Protein AF-A0AAF0QUW2-F1 (afdb_monomer)

InterPro domains:
  IPR000907 Lipoxygenase [PTHR11771] (39-182)
  IPR013819 Lipoxygenase, C-terminal [PF00305] (5-36)
  IPR013819 Lipoxygenase, C-terminal [PF00305] (42-183)
  IPR013819 Lipoxygenase, C-terminal [PR00087] (35-52)
  IPR013819 Lipoxygenase, C-terminal [PR00087] (55-75)
  IPR013819 Lipoxygenase, C-terminal [PS51393] (1-36)
  IPR013819 Lipoxygenase, C-terminal [PS51393] (38-216)
  IPR020834 Lipoxygenase, conserved site [PS00081] (62-72)
  IPR027433 Lipoxygenase, domain 3 [G3DSA:4.10.372.10] (1-25)
  IPR036226 Lipoxigenase, C-terminal domain superfamily [SSF48484] (4-182)

Solvent-accessible surface area (backbone atoms only — not comparable to full-atom values): 13044 Å² total; per-residue (Å²): 132,75,90,82,60,88,61,56,74,78,34,68,69,46,46,53,46,35,38,36,65,35,98,68,49,56,87,74,58,64,88,84,68,89,81,80,75,59,52,71,59,51,70,55,56,63,58,43,49,62,56,49,54,47,44,70,75,73,40,53,86,84,34,68,69,40,57,69,48,50,76,80,50,65,62,50,65,62,52,50,55,49,34,54,70,50,32,72,24,88,91,11,52,41,34,76,69,41,96,56,24,86,48,43,66,58,51,41,51,54,33,46,76,76,71,63,52,77,84,52,65,42,66,59,52,38,32,38,75,29,62,42,26,44,85,28,87,87,35,97,71,39,42,41,60,72,55,70,90,76,30,55,57,58,58,55,45,49,56,53,49,51,54,51,49,53,53,51,51,56,55,46,49,74,78,41,85,44,82,63,59,59,52,55,53,63,56,72,50,62,90,48,71,67,80,69,60,51,76,86,72,67,86,40,85,70,72,48,63,62,60,76,75,55,82,131

pLDDT: mean 76.66, std 19.46, range [28.2, 95.75]

Structure (mmCIF, N/CA/C/O backbone):
data_AF-A0AAF0QUW2-F1
#
_entry.id   AF-A0AAF0QUW2-F1
#
loop_
_atom_site.group_PDB
_atom_site.id
_atom_site.type_symbol
_atom_site.label_atom_id
_atom_site.label_alt_id
_atom_site.label_comp_id
_atom_site.label_asym_id
_atom_site.label_entity_id
_atom_site.label_seq_id
_atom_site.pdbx_PDB_ins_code
_atom_site.Cartn_x
_atom_site.Cartn_y
_atom_site.Cartn_z
_atom_site.occupancy
_atom_site.B_iso_or_equiv
_atom_site.auth_seq_id
_atom_site.auth_comp_id
_atom_site.auth_asym_id
_atom_site.auth_atom_id
_atom_site.pdbx_PDB_model_num
ATOM 1 N N . MET A 1 1 ? 21.064 24.335 -8.973 1.00 53.44 1 MET A N 1
ATOM 2 C CA . MET A 1 1 ? 20.899 23.882 -10.373 1.00 53.44 1 MET A CA 1
ATOM 3 C C . MET A 1 1 ? 21.043 25.090 -11.280 1.00 53.44 1 MET A C 1
ATOM 5 O O . MET A 1 1 ? 20.367 26.078 -11.024 1.00 53.44 1 MET A O 1
ATOM 9 N N . SER A 1 2 ? 21.933 25.055 -12.275 1.00 54.06 2 SER A N 1
ATOM 10 C CA . SER A 1 2 ? 21.969 26.104 -13.299 1.00 54.06 2 SER A CA 1
ATOM 11 C C . SER A 1 2 ? 20.722 25.981 -14.176 1.00 54.06 2 SER A C 1
ATOM 13 O O . SER A 1 2 ? 20.371 24.896 -14.641 1.00 54.06 2 SER A O 1
ATOM 15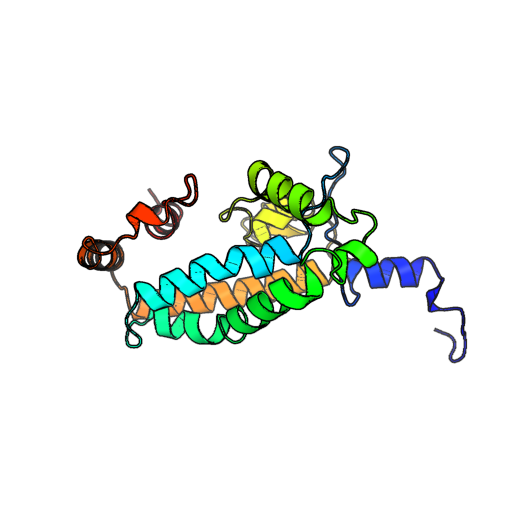 N N . VAL A 1 3 ? 20.010 27.089 -14.357 1.00 60.34 3 VAL A N 1
ATOM 16 C CA . VAL A 1 3 ? 18.835 27.147 -15.228 1.00 60.34 3 VAL A CA 1
ATOM 17 C C . VAL A 1 3 ? 19.311 26.943 -16.670 1.00 60.34 3 VAL A C 1
ATOM 19 O O . VAL A 1 3 ? 20.144 27.707 -17.149 1.00 60.34 3 VAL A O 1
ATOM 22 N N . GLY A 1 4 ? 18.815 25.900 -17.346 1.00 77.12 4 GLY A N 1
ATOM 23 C CA . GLY A 1 4 ? 19.091 25.634 -18.768 1.00 77.12 4 GLY A CA 1
ATOM 24 C C . GLY A 1 4 ? 19.921 24.386 -19.088 1.00 77.12 4 GLY A C 1
ATOM 25 O O . GLY A 1 4 ? 20.149 24.105 -20.265 1.00 77.12 4 GLY A O 1
ATOM 26 N N . ASP A 1 5 ? 20.352 23.606 -18.094 1.00 84.38 5 ASP A N 1
ATOM 27 C CA . ASP A 1 5 ? 21.057 22.350 -18.364 1.00 84.38 5 ASP A CA 1
ATOM 28 C C . ASP A 1 5 ? 20.099 21.230 -18.807 1.00 84.38 5 ASP A C 1
ATOM 30 O O . ASP A 1 5 ? 19.404 20.614 -17.997 1.00 84.38 5 ASP A O 1
ATOM 34 N N . ARG A 1 6 ? 20.102 20.946 -20.114 1.00 84.25 6 ARG A N 1
ATOM 35 C CA . ARG A 1 6 ? 19.287 19.897 -20.742 1.00 84.25 6 ARG A CA 1
ATOM 36 C C . ARG A 1 6 ? 19.693 18.477 -20.354 1.00 84.25 6 ARG A C 1
ATOM 38 O O . ARG A 1 6 ? 18.910 17.573 -20.579 1.00 84.25 6 ARG A O 1
ATOM 45 N N . PHE A 1 7 ? 20.878 18.248 -19.797 1.00 87.25 7 PHE A N 1
ATOM 46 C CA . PHE A 1 7 ? 21.317 16.905 -19.398 1.00 87.25 7 PHE A CA 1
ATOM 47 C C . PHE A 1 7 ? 21.231 16.693 -17.889 1.00 87.25 7 PHE A C 1
ATOM 49 O O . PHE A 1 7 ? 21.690 15.674 -17.373 1.00 87.25 7 PHE A O 1
ATOM 56 N N . ALA A 1 8 ? 20.591 17.626 -17.176 1.00 84.88 8 ALA A N 1
ATOM 57 C CA . ALA A 1 8 ? 20.438 17.570 -15.734 1.00 84.88 8 ALA A CA 1
ATOM 58 C C . ALA A 1 8 ? 19.841 16.248 -15.231 1.00 84.88 8 ALA A C 1
ATOM 60 O O . ALA A 1 8 ? 20.259 15.762 -14.182 1.00 84.88 8 ALA A O 1
ATOM 61 N N . TRP A 1 9 ? 18.918 15.666 -16.002 1.00 84.69 9 TRP A N 1
ATOM 62 C CA . TRP A 1 9 ? 18.217 14.419 -15.692 1.00 84.69 9 TRP A CA 1
ATOM 63 C C . TRP A 1 9 ? 19.059 13.148 -15.858 1.00 84.69 9 TRP A C 1
ATOM 65 O O . TRP A 1 9 ? 18.656 12.100 -15.368 1.00 84.69 9 TRP A O 1
ATOM 75 N N . LEU A 1 10 ? 20.209 13.215 -16.540 1.00 88.38 10 LEU A N 1
ATOM 76 C CA . LEU A 1 10 ? 21.116 12.070 -16.709 1.00 88.38 10 LEU A CA 1
ATOM 77 C C . LEU A 1 10 ? 22.153 11.965 -15.587 1.00 88.38 10 LEU A C 1
ATOM 79 O O . LEU A 1 10 ? 22.960 11.042 -15.589 1.00 88.38 10 LEU A O 1
ATOM 83 N N . ARG A 1 11 ? 22.186 12.923 -14.658 1.00 90.00 11 ARG A N 1
ATOM 84 C CA . ARG A 1 11 ? 23.205 12.959 -13.608 1.00 90.00 11 ARG A CA 1
ATOM 85 C C . ARG A 1 11 ? 22.877 11.994 -12.483 1.00 90.00 11 ARG A C 1
ATOM 87 O O . ARG A 1 11 ? 21.733 11.931 -12.042 1.00 90.00 11 ARG A O 1
ATOM 94 N N . ASP A 1 12 ? 23.913 11.372 -11.932 1.00 90.75 12 ASP A N 1
ATOM 95 C CA . ASP A 1 12 ? 23.800 10.396 -10.843 1.00 90.75 12 ASP A CA 1
ATOM 96 C C . ASP A 1 12 ? 23.018 10.922 -9.635 1.00 90.75 12 ASP A C 1
ATOM 98 O O . ASP A 1 12 ? 22.226 10.191 -9.049 1.00 90.75 12 ASP A O 1
ATOM 102 N N . HIS A 1 13 ? 23.173 12.202 -9.279 1.00 86.69 13 HIS A N 1
ATOM 103 C CA . HIS A 1 13 ? 22.416 12.782 -8.166 1.00 86.69 13 HIS A CA 1
ATOM 104 C C . HIS A 1 13 ? 20.917 12.910 -8.466 1.00 86.69 13 HIS A C 1
ATOM 106 O O . HIS A 1 13 ? 20.104 12.734 -7.565 1.00 86.69 13 HIS A O 1
ATOM 112 N N . GLU A 1 14 ? 20.535 13.207 -9.711 1.00 88.81 14 GLU A N 1
ATOM 113 C CA . GLU A 1 14 ? 19.126 13.293 -10.103 1.00 88.81 14 GLU A CA 1
ATOM 114 C C . GLU A 1 14 ? 18.534 11.892 -10.261 1.00 88.81 14 GLU A C 1
ATOM 116 O O . GLU A 1 14 ? 17.416 11.652 -9.813 1.00 88.81 14 GLU A O 1
ATOM 121 N N . PHE A 1 15 ? 19.315 10.938 -10.777 1.00 88.25 15 PHE A N 1
ATOM 122 C CA . PHE A 1 15 ? 18.967 9.521 -10.750 1.00 88.25 15 PHE A CA 1
ATOM 123 C C . PHE A 1 15 ? 18.722 9.028 -9.315 1.00 88.25 15 PHE A C 1
ATOM 125 O O . PHE A 1 15 ? 17.673 8.448 -9.033 1.00 88.25 15 PHE A O 1
ATOM 132 N N . ALA A 1 16 ? 19.637 9.310 -8.382 1.00 86.00 16 ALA A N 1
ATOM 133 C CA . ALA A 1 16 ? 19.499 8.938 -6.976 1.00 86.00 16 ALA A CA 1
ATOM 134 C C . ALA A 1 16 ? 18.278 9.611 -6.333 1.00 86.00 16 ALA A C 1
ATOM 136 O O . ALA A 1 16 ? 17.475 8.945 -5.680 1.00 86.00 16 ALA A O 1
ATOM 137 N N . ARG A 1 17 ? 18.070 10.911 -6.583 1.00 86.19 17 ARG A N 1
ATOM 138 C CA . ARG A 1 17 ? 16.901 11.644 -6.081 1.00 86.19 17 ARG A CA 1
ATOM 139 C C . ARG A 1 17 ? 15.592 11.044 -6.595 1.00 86.19 17 ARG A C 1
ATOM 141 O O . ARG A 1 17 ? 14.675 10.840 -5.810 1.00 86.19 17 ARG A O 1
ATOM 148 N N . GLN A 1 18 ? 15.493 10.737 -7.888 1.00 86.00 18 GLN A N 1
ATOM 149 C CA . GLN A 1 18 ? 14.305 10.102 -8.475 1.00 86.00 18 GLN A CA 1
ATOM 150 C C . GLN A 1 18 ? 14.105 8.674 -7.958 1.00 86.00 18 GLN A C 1
ATOM 152 O O . GLN A 1 18 ? 12.971 8.237 -7.772 1.00 86.00 18 GLN A O 1
ATOM 157 N N . THR A 1 19 ? 15.195 7.967 -7.665 1.00 84.81 19 THR A N 1
ATOM 158 C CA . THR A 1 19 ? 15.145 6.627 -7.074 1.00 84.81 19 THR A CA 1
ATOM 159 C C . THR A 1 19 ? 14.491 6.653 -5.693 1.00 84.81 19 THR A C 1
ATOM 161 O O . THR A 1 19 ? 13.698 5.768 -5.397 1.00 84.81 19 THR A O 1
ATOM 164 N N . VAL A 1 20 ? 14.756 7.666 -4.860 1.00 84.19 20 VAL A N 1
ATOM 165 C CA . VAL A 1 20 ? 14.242 7.717 -3.472 1.00 84.19 20 VAL A CA 1
ATOM 166 C C . VAL A 1 20 ? 13.012 8.609 -3.276 1.00 84.19 20 VAL A C 1
ATOM 168 O O . VAL A 1 20 ? 12.267 8.429 -2.316 1.00 84.19 20 VAL A O 1
ATOM 171 N N . ALA A 1 21 ? 12.790 9.574 -4.170 1.00 83.69 21 ALA A N 1
ATOM 172 C CA . ALA A 1 21 ? 11.756 10.605 -4.048 1.00 83.69 21 ALA A CA 1
ATOM 173 C C . ALA A 1 21 ? 11.080 10.954 -5.389 1.00 83.69 21 ALA A C 1
ATOM 175 O O . ALA A 1 21 ? 10.450 12.004 -5.524 1.00 83.69 21 ALA A O 1
ATOM 176 N N . GLY A 1 22 ? 11.246 10.116 -6.412 1.00 83.31 22 GLY A N 1
ATOM 177 C CA . GLY A 1 22 ? 10.581 10.283 -7.702 1.00 83.31 22 GLY A CA 1
ATOM 178 C C . GLY A 1 22 ? 9.137 9.785 -7.705 1.00 83.31 22 GLY A C 1
ATOM 179 O O . GLY A 1 22 ? 8.571 9.413 -6.682 1.00 83.31 22 GLY A O 1
ATOM 180 N N . VAL A 1 23 ? 8.536 9.734 -8.896 1.00 79.75 23 VAL A N 1
ATOM 181 C CA . VAL A 1 23 ? 7.140 9.284 -9.105 1.00 79.75 23 VAL A CA 1
ATOM 182 C C . VAL A 1 23 ? 6.932 7.811 -8.723 1.00 79.75 23 VAL A C 1
ATOM 184 O O . VAL A 1 23 ? 5.833 7.392 -8.354 1.00 79.75 23 VAL A O 1
ATOM 187 N N . ASN A 1 24 ? 7.990 7.009 -8.818 1.00 77.56 24 ASN A N 1
ATOM 188 C CA . ASN A 1 24 ? 7.994 5.617 -8.400 1.00 77.56 24 ASN A CA 1
ATOM 189 C C . ASN A 1 24 ? 9.228 5.364 -7.527 1.00 77.56 24 ASN A C 1
ATOM 191 O O . ASN A 1 24 ? 10.220 4.840 -8.036 1.00 77.56 24 ASN A O 1
ATOM 195 N N . PRO A 1 25 ? 9.191 5.783 -6.249 1.00 79.25 25 PRO A N 1
ATOM 196 C CA . PRO A 1 25 ? 10.324 5.602 -5.362 1.00 79.25 25 PRO A CA 1
ATOM 197 C C . PRO A 1 25 ? 10.579 4.104 -5.197 1.00 79.25 25 PRO A C 1
ATOM 199 O O . PRO A 1 25 ? 9.665 3.312 -4.944 1.00 79.25 25 PRO A O 1
ATOM 202 N N . VAL A 1 26 ? 11.827 3.710 -5.399 1.00 81.12 26 VAL A N 1
ATOM 203 C CA . VAL A 1 26 ? 12.264 2.325 -5.312 1.00 81.12 26 VAL A CA 1
ATOM 204 C C . VAL A 1 26 ? 12.299 1.926 -3.844 1.00 81.12 26 VAL A C 1
ATOM 206 O O . VAL A 1 26 ? 12.862 2.625 -3.002 1.00 81.12 26 VAL A O 1
ATOM 209 N N . SER A 1 27 ? 11.709 0.774 -3.527 1.00 78.06 27 SER A N 1
ATOM 210 C CA . SER A 1 27 ? 11.843 0.182 -2.200 1.00 78.06 27 SER A CA 1
ATOM 211 C C . SER A 1 27 ? 13.281 -0.289 -2.000 1.00 78.06 27 SER A C 1
ATOM 213 O O . SER A 1 27 ? 13.652 -1.365 -2.453 1.00 78.06 27 SER A O 1
ATOM 215 N N . ILE A 1 28 ? 14.089 0.531 -1.327 1.00 82.62 28 ILE A N 1
ATOM 216 C CA . ILE A 1 28 ? 15.460 0.166 -0.957 1.00 82.62 28 ILE A CA 1
ATOM 217 C C . ILE A 1 28 ? 15.409 -0.997 0.033 1.00 82.62 28 ILE A C 1
ATOM 219 O O . ILE A 1 28 ? 14.634 -0.964 0.992 1.00 82.62 28 ILE A O 1
ATOM 223 N N . GLU A 1 29 ? 16.237 -2.008 -0.180 1.00 80.19 29 GLU A N 1
ATOM 224 C CA . GLU A 1 29 ? 16.397 -3.133 0.732 1.00 80.19 29 GLU A CA 1
ATOM 225 C C . GLU A 1 29 ? 17.874 -3.467 0.918 1.00 80.19 29 GLU A C 1
ATOM 227 O O . GLU A 1 29 ? 18.691 -3.308 0.010 1.00 80.19 29 GLU A O 1
ATOM 232 N N . LEU A 1 30 ? 18.217 -3.936 2.114 1.00 77.25 30 LEU A N 1
ATOM 233 C CA . LEU A 1 30 ? 19.533 -4.484 2.387 1.00 77.25 30 LEU A CA 1
ATOM 234 C C . LEU A 1 30 ? 19.702 -5.782 1.586 1.00 77.25 30 LEU A C 1
ATOM 236 O O . LEU A 1 30 ? 18.894 -6.706 1.715 1.00 77.25 30 LEU A O 1
ATOM 240 N N . LEU A 1 31 ? 20.761 -5.862 0.779 1.00 74.69 31 LEU A N 1
ATOM 241 C CA . LEU A 1 31 ? 21.007 -6.999 -0.103 1.00 74.69 31 LEU A CA 1
ATOM 242 C C . LEU A 1 31 ? 21.201 -8.294 0.706 1.00 74.69 31 LEU A C 1
ATOM 244 O O . LEU A 1 31 ? 22.191 -8.450 1.417 1.00 74.69 31 LEU A O 1
ATOM 248 N N . LYS A 1 32 ? 20.258 -9.234 0.570 1.00 64.31 32 LYS A N 1
ATOM 249 C CA . LYS A 1 32 ? 20.320 -10.585 1.167 1.00 64.31 32 LYS A CA 1
ATOM 250 C C . LYS A 1 32 ? 20.423 -11.706 0.116 1.00 64.31 32 LYS A C 1
ATOM 252 O O . LYS A 1 32 ? 20.732 -12.838 0.470 1.00 64.31 32 LYS A O 1
ATOM 257 N N . GLY A 1 33 ? 20.179 -11.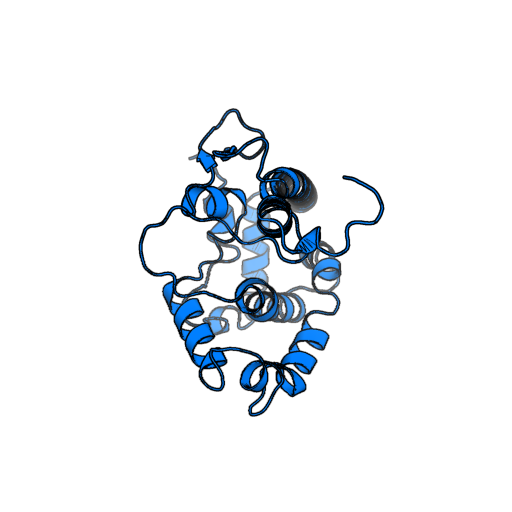400 -1.163 1.00 60.62 33 GLY A N 1
ATOM 258 C CA . GLY A 1 33 ? 20.180 -12.334 -2.297 1.00 60.62 33 GLY A CA 1
ATOM 259 C C . GLY A 1 33 ? 19.645 -11.675 -3.578 1.00 60.62 33 GLY A C 1
ATOM 260 O O . GLY A 1 33 ? 19.379 -10.476 -3.576 1.00 60.62 33 GLY A O 1
ATOM 261 N N . LEU A 1 34 ? 19.488 -12.445 -4.663 1.00 50.00 34 LEU A N 1
ATOM 262 C CA . LEU A 1 34 ? 18.899 -11.974 -5.929 1.00 50.00 34 LEU A CA 1
ATOM 263 C C . LEU A 1 34 ? 17.378 -11.766 -5.756 1.00 50.00 34 LEU A C 1
ATOM 265 O O . LEU A 1 34 ? 16.675 -12.739 -5.467 1.00 50.00 34 LEU A O 1
ATOM 269 N N . PRO A 1 35 ? 16.851 -10.537 -5.903 1.00 53.22 35 PRO A N 1
ATOM 270 C CA . PRO A 1 35 ? 15.446 -10.263 -5.626 1.00 53.22 35 PRO A CA 1
ATOM 271 C C . PRO A 1 35 ? 14.532 -10.797 -6.734 1.00 53.22 35 PRO A C 1
ATOM 273 O O . PRO A 1 35 ? 14.666 -10.446 -7.907 1.00 53.22 35 PRO A O 1
ATOM 276 N N . ILE A 1 36 ? 13.551 -11.617 -6.349 1.00 51.69 36 ILE A N 1
ATOM 277 C CA . ILE A 1 36 ? 12.371 -11.885 -7.176 1.00 51.69 36 ILE A CA 1
ATOM 278 C C . ILE A 1 36 ? 11.396 -10.738 -6.910 1.00 51.69 36 ILE A C 1
ATOM 280 O O . ILE A 1 36 ? 10.823 -10.630 -5.825 1.00 51.69 36 ILE A O 1
ATOM 284 N N . PHE A 1 37 ? 11.235 -9.849 -7.887 1.00 55.41 37 PHE A N 1
ATOM 285 C CA . PHE A 1 37 ? 10.424 -8.649 -7.722 1.00 55.41 37 PHE A CA 1
ATOM 286 C C . PHE A 1 37 ? 8.930 -8.974 -7.762 1.00 55.41 37 PHE A C 1
ATOM 288 O O . PHE A 1 37 ? 8.366 -9.303 -8.804 1.00 55.41 37 PHE A O 1
ATOM 295 N N . MET A 1 38 ? 8.255 -8.797 -6.626 1.00 57.16 38 MET A N 1
ATOM 296 C CA . MET A 1 38 ? 6.807 -8.632 -6.629 1.00 57.16 38 MET A CA 1
ATOM 297 C C . MET A 1 38 ? 6.489 -7.211 -7.089 1.00 57.16 38 MET A C 1
ATOM 299 O O . MET A 1 38 ? 6.839 -6.237 -6.420 1.00 57.16 38 MET A O 1
ATOM 303 N N . THR A 1 39 ? 5.832 -7.072 -8.238 1.00 62.84 39 THR A N 1
ATOM 304 C CA . THR A 1 39 ? 5.501 -5.746 -8.765 1.00 62.84 39 THR A CA 1
ATOM 305 C C . THR A 1 39 ? 4.541 -5.019 -7.814 1.00 62.84 39 THR A C 1
ATOM 307 O O . THR A 1 39 ? 3.618 -5.617 -7.254 1.00 62.84 39 THR A O 1
ATOM 310 N N . ARG A 1 40 ? 4.719 -3.697 -7.649 1.00 64.25 40 ARG A N 1
ATOM 311 C CA . ARG A 1 40 ? 3.856 -2.815 -6.824 1.00 64.25 40 ARG A CA 1
ATOM 312 C C . ARG A 1 40 ? 2.362 -3.059 -7.068 1.00 64.25 40 ARG A C 1
ATOM 314 O O . ARG A 1 40 ? 1.547 -2.989 -6.155 1.00 64.25 40 ARG A O 1
ATOM 321 N N . ARG A 1 41 ? 2.020 -3.379 -8.317 1.00 59.91 41 ARG A N 1
ATOM 322 C CA . ARG A 1 41 ? 0.665 -3.659 -8.801 1.00 59.91 41 ARG A CA 1
ATOM 323 C C . ARG A 1 41 ? 0.033 -4.845 -8.079 1.00 59.91 41 ARG A C 1
ATOM 325 O O . ARG A 1 41 ? -1.122 -4.746 -7.685 1.00 59.91 41 ARG A O 1
ATOM 332 N N . MET A 1 42 ? 0.783 -5.919 -7.842 1.00 68.19 42 MET A N 1
ATOM 333 C CA . MET A 1 42 ? 0.281 -7.070 -7.089 1.00 68.19 42 MET A CA 1
ATOM 334 C C . MET A 1 42 ? -0.026 -6.704 -5.643 1.00 68.19 42 MET A C 1
ATOM 336 O O . MET A 1 42 ? -1.110 -7.019 -5.158 1.00 68.19 42 MET A O 1
ATOM 340 N N . ARG A 1 43 ?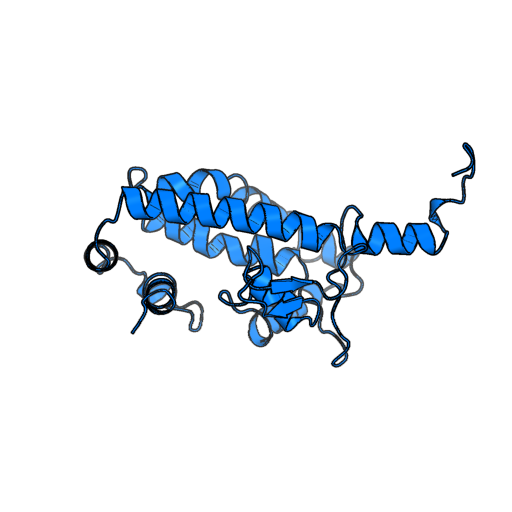 0.896 -5.988 -4.986 1.00 71.81 43 ARG A N 1
ATOM 341 C CA . ARG A 1 43 ? 0.759 -5.601 -3.575 1.00 71.81 43 ARG A CA 1
ATOM 342 C C . ARG A 1 43 ? -0.461 -4.725 -3.314 1.00 71.81 43 ARG A C 1
ATOM 344 O O . ARG A 1 43 ? -1.135 -4.930 -2.313 1.00 71.81 43 ARG A O 1
ATOM 351 N N . ILE A 1 44 ? -0.765 -3.787 -4.214 1.00 76.12 44 ILE A N 1
ATOM 352 C CA . ILE A 1 44 ? -1.854 -2.825 -3.990 1.00 76.12 44 ILE A CA 1
ATOM 353 C C . ILE A 1 44 ? -3.152 -3.208 -4.714 1.00 76.12 44 ILE A C 1
ATOM 355 O O . ILE A 1 44 ? -4.204 -3.234 -4.090 1.00 76.12 44 ILE A O 1
ATOM 359 N N . HIS A 1 45 ? -3.115 -3.543 -6.008 1.00 84.50 45 HIS A N 1
ATOM 360 C CA . HIS A 1 45 ? -4.336 -3.740 -6.796 1.00 84.50 45 HIS A CA 1
ATOM 361 C C . HIS A 1 45 ? -4.914 -5.138 -6.595 1.00 84.50 45 HIS A C 1
ATOM 363 O O . HIS A 1 45 ? -6.080 -5.275 -6.224 1.00 84.50 45 HIS A O 1
ATOM 369 N N . ALA A 1 46 ? -4.100 -6.172 -6.826 1.00 84.00 46 ALA A N 1
ATOM 370 C CA . ALA A 1 46 ? -4.565 -7.556 -6.774 1.00 84.00 46 ALA A CA 1
ATOM 371 C C . ALA A 1 46 ? -4.921 -7.979 -5.343 1.00 84.00 46 ALA A C 1
ATOM 373 O O . ALA A 1 46 ? -5.946 -8.621 -5.126 1.00 84.00 46 ALA A O 1
ATOM 374 N N . CYS A 1 47 ? -4.118 -7.568 -4.357 1.00 86.38 47 CYS A N 1
ATOM 375 C CA . CYS A 1 47 ? -4.377 -7.914 -2.962 1.00 86.38 47 CYS A CA 1
ATOM 376 C C . CYS A 1 47 ? -5.565 -7.148 -2.364 1.00 86.38 47 CYS A C 1
ATOM 378 O O . CYS A 1 47 ? -6.228 -7.697 -1.493 1.00 86.38 47 CYS A O 1
ATOM 380 N N . ALA A 1 48 ? -5.880 -5.928 -2.820 1.00 87.88 48 ALA A N 1
ATOM 381 C CA . ALA A 1 48 ? -7.009 -5.159 -2.283 1.00 87.88 48 ALA A CA 1
ATOM 382 C C . ALA A 1 48 ? -8.382 -5.710 -2.710 1.00 87.88 48 ALA A C 1
ATOM 384 O O . ALA A 1 48 ? -9.332 -5.687 -1.926 1.00 87.88 48 ALA A O 1
ATOM 385 N N . GLU A 1 49 ? -8.505 -6.213 -3.941 1.00 88.19 49 GLU A N 1
ATOM 386 C CA . GLU A 1 49 ? -9.783 -6.628 -4.540 1.00 88.19 49 GLU A CA 1
ATOM 387 C C . GLU A 1 49 ? -10.566 -7.672 -3.712 1.00 88.19 49 GLU A C 1
ATOM 389 O O . GLU A 1 49 ? -11.761 -7.449 -3.479 1.00 88.19 49 GLU A O 1
ATOM 394 N N . PRO A 1 50 ? -9.948 -8.741 -3.162 1.00 90.19 50 PRO A N 1
ATOM 395 C CA . PRO A 1 50 ? -10.630 -9.666 -2.256 1.00 90.19 50 PRO A CA 1
ATOM 396 C C . PRO A 1 50 ? -11.243 -8.993 -1.021 1.00 90.19 50 PRO A C 1
ATOM 398 O O . PRO A 1 50 ? -12.362 -9.341 -0.638 1.00 90.19 50 PRO A O 1
ATOM 401 N N . TYR A 1 51 ? -10.564 -8.010 -0.419 1.00 88.12 51 TYR A N 1
ATOM 402 C CA . TYR A 1 51 ? -11.073 -7.292 0.758 1.00 88.12 51 TYR A CA 1
ATOM 403 C C . TYR A 1 51 ? -12.260 -6.394 0.415 1.00 88.12 51 TYR A C 1
ATOM 405 O O . TYR A 1 51 ? -13.207 -6.290 1.199 1.00 88.12 51 TYR A O 1
ATOM 413 N N . ILE A 1 52 ? -12.247 -5.785 -0.771 1.00 91.25 52 ILE A N 1
ATOM 414 C CA . ILE A 1 52 ? -13.362 -4.973 -1.266 1.00 91.25 52 ILE A CA 1
ATOM 415 C C . ILE A 1 52 ? -14.592 -5.857 -1.475 1.00 91.25 52 ILE A C 1
ATOM 417 O O . ILE A 1 52 ? -15.666 -5.571 -0.943 1.00 91.25 52 ILE A O 1
ATOM 421 N N . ILE A 1 53 ? -14.426 -6.980 -2.180 1.00 88.25 53 ILE A N 1
ATOM 422 C CA . ILE A 1 53 ? -15.509 -7.941 -2.416 1.00 88.25 53 ILE A CA 1
ATOM 423 C C . ILE A 1 53 ? -16.051 -8.476 -1.084 1.00 88.25 53 ILE A C 1
ATOM 425 O O . ILE A 1 53 ? -17.267 -8.541 -0.899 1.00 88.25 53 ILE A O 1
ATOM 429 N N . ALA A 1 54 ? -15.176 -8.830 -0.137 1.00 87.00 54 ALA A N 1
ATOM 430 C CA . ALA A 1 54 ? -15.577 -9.302 1.186 1.00 87.00 54 ALA A CA 1
ATOM 431 C C . ALA A 1 54 ? -16.407 -8.250 1.933 1.00 87.00 54 ALA A C 1
ATOM 433 O O . ALA A 1 54 ? -17.481 -8.564 2.443 1.00 87.00 54 ALA A O 1
ATOM 434 N N . THR A 1 55 ? -15.945 -6.998 1.940 1.00 86.44 55 THR A N 1
ATOM 435 C CA . THR A 1 55 ? -16.609 -5.891 2.637 1.00 86.44 55 THR A CA 1
ATOM 436 C C . THR A 1 55 ? -18.021 -5.670 2.106 1.00 86.44 55 THR A C 1
ATOM 438 O O . THR A 1 55 ? -18.966 -5.665 2.890 1.00 86.44 55 THR A O 1
ATOM 441 N N . HIS A 1 56 ? -18.195 -5.597 0.784 1.00 89.88 56 HIS A N 1
ATOM 442 C CA . HIS A 1 56 ? -19.518 -5.428 0.174 1.00 89.88 56 HIS A CA 1
ATOM 443 C C . HIS A 1 56 ? -20.447 -6.634 0.361 1.00 89.88 56 HIS A C 1
ATOM 445 O O . HIS A 1 56 ? -21.664 -6.470 0.391 1.00 89.88 56 HIS A O 1
ATOM 451 N N . ARG A 1 57 ? -19.903 -7.853 0.467 1.00 88.75 57 ARG A N 1
ATOM 452 C CA . ARG A 1 57 ? -20.711 -9.072 0.633 1.00 88.75 57 ARG A CA 1
ATOM 453 C C . ARG A 1 57 ? -21.100 -9.360 2.078 1.00 88.75 57 ARG A C 1
ATOM 455 O O . ARG A 1 57 ? -22.055 -10.101 2.284 1.00 88.75 57 ARG A O 1
ATOM 462 N N . GLN A 1 58 ? -20.315 -8.893 3.047 1.00 84.31 58 GLN A N 1
ATOM 463 C CA . GLN A 1 58 ? -20.422 -9.323 4.446 1.00 84.31 58 GLN A CA 1
ATOM 464 C C . GLN A 1 58 ? -20.804 -8.203 5.408 1.00 84.31 58 GLN A C 1
ATOM 466 O O . GLN A 1 58 ? -21.293 -8.494 6.497 1.00 84.31 58 GLN A O 1
ATOM 471 N N . LEU A 1 59 ? -20.597 -6.940 5.037 1.00 85.12 59 LEU A N 1
ATOM 472 C CA . LEU A 1 59 ? -20.935 -5.804 5.882 1.00 85.12 59 LEU A CA 1
ATOM 473 C C . LEU A 1 59 ? -22.101 -5.029 5.271 1.00 85.12 59 LEU A C 1
ATOM 475 O O . LEU A 1 59 ? -22.097 -4.690 4.090 1.00 85.12 59 LEU A O 1
ATOM 479 N N . SER A 1 60 ? -23.104 -4.731 6.098 1.00 89.56 60 SER A N 1
ATOM 480 C CA . SER A 1 60 ? -24.186 -3.820 5.720 1.00 89.56 60 SER A CA 1
ATOM 481 C C . SER A 1 60 ? -23.625 -2.434 5.393 1.00 89.56 60 SER A C 1
ATOM 483 O O . SER A 1 60 ? -22.683 -1.983 6.043 1.00 89.56 60 SER A O 1
ATOM 485 N N . CYS A 1 61 ? -24.261 -1.708 4.469 1.00 91.06 61 CYS A N 1
ATOM 486 C CA . CYS A 1 61 ? -23.913 -0.315 4.171 1.00 91.06 61 CYS A CA 1
ATOM 487 C C . CYS A 1 61 ? -24.026 0.617 5.395 1.00 91.06 61 CYS A C 1
ATOM 489 O O . CYS A 1 61 ? -23.406 1.679 5.437 1.00 91.06 61 CYS A O 1
ATOM 491 N N . MET A 1 62 ? -24.790 0.206 6.412 1.00 90.38 62 MET A N 1
ATOM 492 C CA . MET A 1 62 ? -24.926 0.925 7.679 1.00 90.38 62 MET A CA 1
ATOM 493 C C . MET A 1 62 ? -23.844 0.571 8.704 1.00 90.38 62 MET A C 1
ATOM 495 O O . MET A 1 62 ? -23.715 1.279 9.702 1.00 90.38 62 MET A O 1
ATOM 499 N N . HIS A 1 63 ? -23.069 -0.491 8.473 1.00 86.75 63 HIS A N 1
ATOM 500 C CA . HIS A 1 63 ? -22.050 -0.963 9.404 1.00 86.75 63 HIS A CA 1
ATOM 501 C C . HIS A 1 63 ? -20.910 0.062 9.544 1.00 86.75 63 HIS A C 1
ATOM 503 O O . HIS A 1 63 ? -20.411 0.544 8.522 1.00 86.75 63 HIS A O 1
ATOM 509 N N . PRO A 1 64 ? -20.436 0.372 10.767 1.00 91.19 64 PRO A N 1
ATOM 510 C CA . PRO A 1 64 ? -19.395 1.383 10.975 1.00 91.19 64 PRO A CA 1
ATOM 511 C C . PRO A 1 64 ? -18.106 1.055 10.208 1.00 91.19 64 PRO A C 1
ATOM 513 O O . PRO A 1 64 ? -17.585 1.901 9.491 1.00 91.19 64 PRO A O 1
ATOM 516 N N . ILE A 1 65 ? -17.652 -0.205 10.220 1.00 90.06 65 ILE A N 1
ATOM 517 C CA . ILE A 1 65 ? -16.462 -0.607 9.444 1.00 90.06 65 ILE A CA 1
ATOM 518 C C . ILE A 1 65 ? -16.687 -0.507 7.928 1.00 90.06 65 ILE A C 1
ATOM 520 O O . ILE A 1 65 ? -15.760 -0.166 7.200 1.00 90.06 65 ILE A O 1
ATOM 524 N N . TYR A 1 66 ? -17.909 -0.740 7.430 1.00 90.12 66 TYR A N 1
ATOM 525 C CA . TYR A 1 66 ? -18.188 -0.522 6.006 1.00 90.12 66 TYR A CA 1
ATOM 526 C C . TYR A 1 66 ? -18.032 0.961 5.665 1.00 90.12 66 TYR A C 1
ATOM 528 O O . TYR A 1 66 ? -17.371 1.298 4.689 1.00 90.12 66 TYR A O 1
ATOM 536 N N . LYS A 1 67 ? -18.591 1.853 6.493 1.00 94.31 67 LYS A N 1
ATOM 537 C CA . LYS A 1 67 ? -18.482 3.306 6.302 1.00 94.31 67 LYS A CA 1
ATOM 538 C C . LYS A 1 67 ? -17.038 3.797 6.365 1.00 94.31 67 LYS A C 1
ATOM 540 O O . LYS A 1 67 ? -16.675 4.644 5.556 1.00 94.31 67 LYS A O 1
ATOM 545 N N . LEU A 1 68 ? -16.235 3.251 7.280 1.00 93.50 68 LEU A N 1
ATOM 546 C CA . LEU A 1 68 ? -14.809 3.556 7.390 1.00 93.50 68 LEU A CA 1
ATOM 547 C C . LEU A 1 68 ? -14.048 3.144 6.125 1.00 93.50 68 LEU A C 1
ATOM 549 O O . LEU A 1 68 ? -13.276 3.927 5.588 1.00 93.50 68 LEU A O 1
ATOM 553 N N . LEU A 1 69 ? -14.279 1.928 5.623 1.00 93.19 69 LEU A N 1
ATOM 554 C CA . LEU A 1 69 ? -13.509 1.387 4.505 1.00 93.19 69 LEU A CA 1
ATOM 555 C C . LEU A 1 69 ? -13.983 1.879 3.131 1.00 93.19 69 LEU A C 1
ATOM 557 O O . LEU A 1 69 ? -13.168 2.019 2.223 1.00 93.19 69 LEU A O 1
ATOM 561 N N . HIS A 1 70 ? -15.278 2.147 2.958 1.00 93.69 70 HIS A N 1
ATOM 562 C CA . HIS A 1 70 ? -15.900 2.432 1.662 1.00 93.69 70 HIS A CA 1
ATOM 563 C C . HIS A 1 70 ? -15.198 3.531 0.832 1.00 93.69 70 HIS A C 1
ATOM 565 O O . HIS A 1 70 ? -14.970 3.304 -0.360 1.00 93.69 70 HIS A O 1
ATOM 571 N N . PRO A 1 71 ? -14.783 4.684 1.400 1.00 95.75 71 PRO A N 1
ATOM 572 C CA . PRO A 1 71 ? -14.045 5.700 0.647 1.00 95.75 71 PRO A CA 1
ATOM 573 C C . PRO A 1 71 ? -12.729 5.186 0.043 1.00 95.75 71 PRO A C 1
ATOM 575 O O . PRO A 1 71 ? -12.350 5.616 -1.045 1.00 95.75 71 PRO A O 1
ATOM 578 N N . HIS A 1 72 ? -12.063 4.236 0.706 1.00 93.88 72 HIS A N 1
ATOM 579 C CA . HIS A 1 72 ? -10.772 3.668 0.296 1.00 93.88 72 HIS A CA 1
ATOM 580 C C . HIS A 1 72 ? -10.895 2.553 -0.755 1.00 93.88 72 HIS A C 1
ATOM 582 O O . HIS A 1 72 ? -9.893 2.085 -1.288 1.00 93.88 72 HIS A O 1
ATOM 588 N N . MET A 1 73 ? -12.118 2.127 -1.077 1.00 92.75 73 MET A N 1
ATOM 589 C CA . MET A 1 73 ? -12.401 1.096 -2.088 1.00 92.75 73 MET A CA 1
ATOM 590 C C . MET A 1 73 ? -12.753 1.692 -3.453 1.00 92.75 73 MET A C 1
ATOM 592 O O . MET A 1 73 ? -12.941 0.968 -4.435 1.00 92.75 73 MET A O 1
ATOM 596 N N . ARG A 1 74 ? -12.889 3.020 -3.508 1.00 93.12 74 ARG A N 1
ATOM 597 C CA . ARG A 1 74 ? -13.377 3.749 -4.672 1.00 93.12 74 ARG A CA 1
ATOM 598 C C . ARG A 1 74 ? -12.467 3.503 -5.876 1.00 93.12 74 ARG A C 1
ATOM 600 O O . ARG A 1 74 ? -11.257 3.664 -5.796 1.00 93.12 74 ARG A O 1
ATOM 607 N N . TYR A 1 75 ? -13.076 3.161 -7.008 1.00 93.69 75 TYR A N 1
ATOM 608 C CA . TYR A 1 75 ? -12.420 2.929 -8.301 1.00 93.69 75 TYR A CA 1
ATOM 609 C C . TYR A 1 75 ? -11.543 1.680 -8.429 1.00 93.69 75 TYR A C 1
ATOM 611 O O . TYR A 1 75 ? -11.263 1.280 -9.557 1.00 93.69 75 TYR A O 1
ATOM 619 N N . THR A 1 76 ? -11.167 1.008 -7.339 1.00 92.25 76 THR A N 1
ATOM 620 C CA . THR A 1 76 ? -10.252 -0.143 -7.405 1.00 92.25 76 THR A CA 1
ATOM 621 C C . THR A 1 76 ? -10.802 -1.280 -8.265 1.00 92.25 76 THR A C 1
ATOM 623 O O . THR A 1 76 ? -10.093 -1.777 -9.134 1.00 92.25 76 THR A O 1
ATOM 626 N N . LEU A 1 77 ? -12.076 -1.660 -8.099 1.00 92.56 77 LEU A N 1
ATOM 627 C CA . LEU A 1 77 ? -12.672 -2.732 -8.909 1.00 92.56 77 LEU A CA 1
ATOM 628 C C . LEU A 1 77 ? -12.763 -2.357 -10.395 1.00 92.56 77 LEU A C 1
ATOM 630 O O . LEU A 1 77 ? -12.478 -3.196 -11.247 1.00 92.56 77 LEU A O 1
ATOM 634 N N . GLN A 1 78 ? -13.120 -1.106 -10.715 1.00 93.25 78 GLN A N 1
ATOM 635 C CA . GLN A 1 78 ? -13.177 -0.642 -12.105 1.00 93.25 78 GLN A CA 1
ATOM 636 C C . GLN A 1 78 ? -11.788 -0.622 -12.754 1.00 93.25 78 GLN A C 1
ATOM 638 O O . GLN A 1 78 ? -11.627 -1.078 -13.884 1.00 93.25 78 GLN A O 1
ATOM 643 N N . VAL A 1 79 ? -10.777 -0.121 -12.040 1.00 91.81 79 VAL A N 1
ATOM 644 C CA . VAL A 1 79 ? -9.394 -0.076 -12.532 1.00 91.81 79 VAL A CA 1
ATOM 645 C C . VAL A 1 79 ? -8.830 -1.484 -12.702 1.00 91.81 79 VAL A C 1
ATOM 647 O O . VAL A 1 79 ? -8.163 -1.749 -13.699 1.00 91.81 79 VAL A O 1
ATOM 650 N N . ASN A 1 80 ? -9.120 -2.405 -11.782 1.00 92.12 80 ASN A N 1
ATOM 651 C CA . ASN A 1 80 ? -8.668 -3.788 -11.895 1.00 92.12 80 ASN A CA 1
ATOM 652 C C . ASN A 1 80 ? -9.338 -4.517 -13.068 1.00 92.12 80 ASN A C 1
ATOM 654 O O . ASN A 1 80 ? -8.658 -5.233 -13.801 1.00 92.12 80 ASN A O 1
ATOM 658 N N . ASP A 1 81 ? -10.639 -4.307 -13.293 1.00 93.31 81 ASP A N 1
ATOM 659 C CA . ASP A 1 81 ? -11.341 -4.843 -14.465 1.00 93.31 81 ASP A CA 1
ATOM 660 C C . ASP A 1 81 ? -10.746 -4.315 -15.774 1.00 93.31 81 ASP A C 1
ATOM 662 O O . ASP A 1 81 ? -10.434 -5.096 -16.673 1.00 93.31 81 ASP A O 1
ATOM 666 N N . PHE A 1 82 ? -10.502 -3.005 -15.851 1.00 92.19 82 PHE A N 1
ATOM 667 C CA . PHE A 1 82 ? -9.815 -2.407 -16.990 1.00 92.19 82 PHE A CA 1
ATOM 668 C C . PHE A 1 82 ? -8.419 -3.013 -17.181 1.00 92.19 82 PHE A C 1
ATOM 670 O O . PHE A 1 82 ? -8.077 -3.447 -18.279 1.00 92.19 82 PHE A O 1
ATOM 677 N N . SER A 1 83 ? -7.637 -3.126 -16.103 1.00 89.31 83 SER A N 1
ATOM 678 C CA . SER A 1 83 ? -6.289 -3.691 -16.141 1.00 89.31 83 SER A CA 1
ATOM 679 C C . SER A 1 83 ? -6.286 -5.129 -16.657 1.00 89.31 83 SER A C 1
ATOM 681 O O . SER A 1 83 ? -5.405 -5.470 -17.440 1.00 89.31 83 SER A O 1
ATOM 683 N N . ARG A 1 84 ? -7.256 -5.969 -16.271 1.00 90.00 84 ARG A N 1
ATOM 684 C CA . ARG A 1 84 ? -7.382 -7.351 -16.773 1.00 90.00 84 ARG A CA 1
ATOM 685 C C . ARG A 1 84 ? -7.662 -7.432 -18.270 1.00 90.00 84 ARG A C 1
ATOM 687 O O . ARG A 1 84 ? -7.309 -8.430 -18.882 1.00 90.00 84 ARG A O 1
ATOM 694 N N . LYS A 1 85 ? -8.305 -6.413 -18.841 1.00 90.38 85 LYS A N 1
ATOM 695 C CA . LYS A 1 85 ? -8.710 -6.386 -20.253 1.00 90.38 85 LYS A CA 1
ATOM 696 C C . LYS A 1 85 ? -7.658 -5.790 -21.180 1.00 90.38 85 LYS A C 1
ATOM 698 O O . LYS A 1 85 ? -7.644 -6.139 -22.351 1.00 90.38 85 LYS A O 1
ATOM 703 N N . THR A 1 86 ? -6.847 -4.857 -20.686 1.00 87.81 86 THR A N 1
ATOM 704 C CA . THR A 1 86 ? -5.941 -4.065 -21.539 1.00 87.81 86 THR A CA 1
ATOM 705 C C . THR A 1 86 ? -4.482 -4.142 -21.119 1.00 87.81 86 THR A C 1
ATOM 707 O O . THR A 1 86 ? -3.585 -3.987 -21.945 1.00 87.81 86 THR A O 1
ATOM 710 N N . PHE A 1 87 ? -4.221 -4.338 -19.828 1.00 84.50 87 PHE A N 1
ATOM 711 C CA . PHE A 1 87 ? -2.894 -4.129 -19.271 1.00 84.50 87 PHE A CA 1
ATOM 712 C C . PHE A 1 87 ? -2.164 -5.443 -18.991 1.00 84.50 87 PHE A C 1
ATOM 714 O O . PHE A 1 87 ? -1.018 -5.588 -19.394 1.00 84.50 87 PHE A O 1
ATOM 721 N N . ILE A 1 88 ? -2.820 -6.387 -18.310 1.00 85.31 88 ILE A N 1
ATOM 722 C CA . ILE A 1 88 ? -2.253 -7.693 -17.918 1.00 85.31 88 ILE A CA 1
ATOM 723 C C . ILE A 1 88 ? -2.880 -8.870 -18.679 1.00 85.31 88 ILE A C 1
ATOM 725 O O . ILE A 1 88 ? -2.708 -10.019 -18.282 1.00 85.31 88 ILE A O 1
ATOM 729 N N . SER A 1 89 ? -3.675 -8.584 -19.710 1.00 86.69 89 SER A N 1
ATOM 730 C CA . SER A 1 89 ? -4.167 -9.597 -20.642 1.00 86.69 89 SER A CA 1
ATOM 731 C C . SER A 1 89 ? -3.018 -10.158 -21.480 1.00 86.69 89 SER A C 1
ATOM 733 O O . SER A 1 89 ? -1.990 -9.494 -21.629 1.00 86.69 89 SER A O 1
ATOM 735 N N . ALA A 1 90 ? -3.243 -11.324 -22.092 1.00 87.31 90 ALA A N 1
ATOM 736 C CA . ALA A 1 90 ? -2.403 -11.793 -23.190 1.00 87.31 90 ALA A CA 1
ATOM 737 C C . ALA A 1 90 ? -2.311 -10.709 -24.276 1.00 87.31 90 ALA A C 1
ATOM 739 O O . ALA A 1 90 ? -3.311 -10.033 -24.550 1.00 87.31 90 ALA A O 1
ATOM 740 N N . ASP A 1 91 ? -1.112 -10.505 -24.818 1.00 86.62 91 ASP A N 1
ATOM 741 C CA . ASP A 1 91 ? -0.775 -9.437 -25.771 1.00 86.62 91 ASP A CA 1
ATOM 742 C C . ASP A 1 91 ? -1.081 -8.014 -25.249 1.00 86.62 91 ASP A C 1
ATOM 744 O O . ASP A 1 91 ? -1.196 -7.048 -26.008 1.00 86.62 91 ASP A O 1
ATOM 748 N N . GLY A 1 92 ? -1.244 -7.870 -23.930 1.00 85.31 92 GLY A N 1
ATOM 749 C CA . GLY A 1 92 ? -1.524 -6.607 -23.263 1.00 85.31 92 GLY A CA 1
ATOM 750 C C . GLY A 1 92 ? -0.283 -5.731 -23.090 1.00 85.31 92 GLY A C 1
ATOM 751 O O . GLY A 1 92 ? 0.847 -6.103 -23.409 1.00 85.31 92 GLY A O 1
ATOM 752 N N . ILE A 1 93 ? -0.492 -4.545 -22.511 1.00 85.69 93 ILE A N 1
ATOM 753 C CA . ILE A 1 93 ? 0.570 -3.540 -22.342 1.00 85.69 93 ILE A CA 1
ATOM 754 C C . ILE A 1 93 ? 1.774 -4.079 -21.547 1.00 85.69 93 ILE A C 1
ATOM 756 O O . ILE A 1 93 ? 2.901 -3.709 -21.857 1.00 85.69 93 ILE A O 1
ATOM 760 N N . VAL A 1 94 ? 1.573 -4.937 -20.537 1.00 80.50 94 VAL A N 1
ATOM 761 C CA . VAL A 1 94 ? 2.692 -5.531 -19.772 1.00 80.50 94 VAL A CA 1
ATOM 762 C C . VAL A 1 94 ? 3.491 -6.496 -20.617 1.00 80.50 94 VAL A C 1
ATOM 764 O O . VAL A 1 94 ? 4.708 -6.399 -20.612 1.00 80.50 94 VAL A O 1
ATOM 767 N N . GLU A 1 95 ? 2.845 -7.409 -21.339 1.00 84.50 95 GLU A N 1
ATOM 768 C CA . GLU A 1 95 ? 3.580 -8.421 -22.103 1.00 84.50 95 GLU A CA 1
ATOM 769 C C . GLU A 1 95 ? 4.402 -7.795 -23.235 1.00 84.50 95 GLU A C 1
ATOM 771 O O . GLU A 1 95 ? 5.486 -8.279 -23.545 1.00 84.50 95 GLU A O 1
ATOM 776 N N . ALA A 1 96 ? 3.925 -6.686 -23.808 1.00 83.25 96 ALA A N 1
ATOM 777 C CA . ALA A 1 96 ? 4.673 -5.915 -24.799 1.00 83.25 96 ALA A CA 1
ATOM 778 C C . ALA A 1 96 ? 5.751 -4.999 -24.178 1.00 83.25 96 ALA A C 1
ATOM 780 O O . ALA A 1 96 ? 6.787 -4.754 -24.793 1.00 83.25 96 ALA A O 1
ATOM 781 N N . LEU A 1 97 ? 5.436 -4.427 -23.009 1.00 81.12 97 LEU A N 1
ATOM 782 C CA . LEU A 1 97 ? 6.169 -3.419 -22.225 1.00 81.12 97 LEU A CA 1
ATOM 783 C C . LEU A 1 97 ? 7.380 -3.918 -21.431 1.00 81.12 97 LEU A C 1
ATOM 785 O O . LEU A 1 97 ? 8.420 -3.267 -21.326 1.00 81.12 97 LEU A O 1
ATOM 789 N N . ASP A 1 98 ? 7.15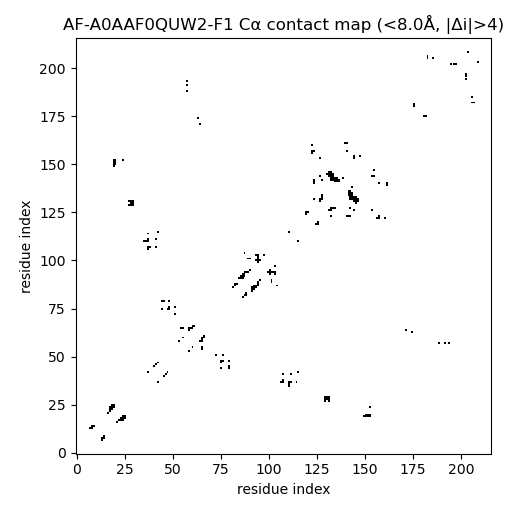1 -5.019 -20.735 1.00 76.50 98 ASP A N 1
ATOM 790 C CA . ASP A 1 98 ? 7.938 -5.466 -19.597 1.00 76.50 98 ASP A CA 1
ATOM 791 C C . ASP A 1 98 ? 8.965 -6.507 -20.045 1.00 76.50 98 ASP A C 1
ATOM 793 O O . ASP A 1 98 ? 8.691 -7.345 -20.906 1.00 76.50 98 ASP A O 1
ATOM 797 N N . SER A 1 99 ? 10.152 -6.494 -19.437 1.00 82.25 99 SER A N 1
ATOM 798 C CA . SER A 1 99 ? 11.195 -7.479 -19.736 1.00 82.25 99 SER A CA 1
ATOM 799 C C . SER A 1 99 ? 10.776 -8.906 -19.375 1.00 82.25 99 SER A C 1
ATOM 801 O O . SER A 1 99 ? 11.328 -9.858 -19.925 1.00 82.25 99 SER A O 1
ATOM 803 N N . ALA A 1 100 ? 9.793 -9.065 -18.483 1.00 79.25 100 ALA A N 1
ATOM 804 C CA . ALA A 1 100 ? 9.194 -10.353 -18.158 1.00 79.25 100 ALA A CA 1
ATOM 805 C C . ALA A 1 100 ? 8.301 -10.924 -19.277 1.00 79.25 100 ALA A C 1
ATOM 807 O O . ALA A 1 100 ? 8.048 -12.131 -19.288 1.00 79.25 100 ALA A O 1
ATOM 808 N N . GLY A 1 101 ? 7.815 -10.087 -20.202 1.00 84.38 101 GLY A N 1
ATOM 809 C CA . GLY A 1 101 ? 6.935 -10.495 -21.296 1.00 84.38 101 GLY A CA 1
ATOM 810 C C . GLY A 1 101 ? 5.740 -11.340 -20.833 1.00 84.38 101 GLY A C 1
ATOM 811 O O . GLY A 1 101 ? 5.119 -11.062 -19.803 1.00 84.38 101 GLY A O 1
ATOM 812 N N . THR A 1 102 ? 5.460 -12.419 -21.568 1.00 87.19 102 THR A N 1
ATOM 813 C CA . THR A 1 102 ? 4.363 -13.372 -21.301 1.00 87.19 102 THR A CA 1
ATOM 814 C C . THR A 1 102 ? 4.474 -14.101 -19.956 1.00 87.19 102 THR A C 1
ATOM 816 O O . THR A 1 102 ? 3.485 -14.628 -19.450 1.00 87.19 102 THR A O 1
ATOM 819 N N . TYR A 1 103 ? 5.651 -14.104 -19.321 1.00 85.31 103 TYR A N 1
ATOM 820 C CA . TYR A 1 103 ? 5.858 -14.726 -18.009 1.00 85.31 103 TYR A CA 1
ATOM 821 C C . TYR A 1 103 ? 5.508 -13.794 -16.840 1.00 85.31 103 TYR A C 1
ATOM 823 O O . TYR A 1 103 ? 5.513 -14.222 -15.684 1.00 85.31 103 TYR A O 1
ATOM 831 N N . GLY A 1 104 ? 5.188 -12.520 -17.098 1.00 81.31 104 GLY A N 1
ATOM 832 C CA . GLY A 1 104 ? 4.971 -11.516 -16.052 1.00 81.31 104 GLY A CA 1
ATOM 833 C C . GLY A 1 104 ? 3.885 -11.898 -15.040 1.00 81.31 104 GLY A C 1
ATOM 834 O O . GLY A 1 104 ? 4.087 -11.768 -13.829 1.00 81.31 104 GLY A O 1
ATOM 835 N N . VAL A 1 105 ? 2.749 -12.426 -15.506 1.00 82.75 105 VAL A N 1
ATOM 836 C CA . VAL A 1 105 ? 1.649 -12.852 -14.621 1.00 82.75 105 VAL A CA 1
ATOM 837 C C . VAL A 1 105 ? 2.047 -14.075 -13.786 1.00 82.75 105 VAL A C 1
ATOM 839 O O . VAL A 1 105 ? 1.765 -14.114 -12.586 1.00 82.75 105 VAL A O 1
ATOM 842 N N . GLU A 1 106 ? 2.758 -15.042 -14.364 1.00 84.44 106 GLU A N 1
ATOM 843 C CA . GLU A 1 106 ? 3.226 -16.239 -13.653 1.00 84.44 106 GLU A CA 1
ATOM 844 C C . GLU A 1 106 ? 4.254 -15.901 -12.564 1.00 84.44 106 GLU A C 1
ATOM 846 O O . GLU A 1 106 ? 4.131 -16.352 -11.419 1.00 84.44 106 GLU A O 1
ATOM 851 N N . LEU A 1 107 ? 5.222 -15.038 -12.884 1.00 82.94 107 LEU A N 1
ATOM 852 C CA . LEU A 1 107 ? 6.193 -14.525 -11.917 1.00 82.94 107 LEU A CA 1
ATOM 853 C C . LEU A 1 107 ? 5.489 -13.822 -10.756 1.00 82.94 107 LEU A C 1
ATOM 855 O O . LEU A 1 107 ? 5.817 -14.048 -9.590 1.00 82.94 107 LEU A O 1
ATOM 859 N N . SER A 1 108 ? 4.465 -13.024 -11.065 1.00 80.81 108 SER A N 1
ATOM 860 C CA . SER A 1 108 ? 3.674 -12.316 -10.063 1.00 80.81 108 SER A CA 1
ATOM 861 C C . SER A 1 108 ? 2.916 -13.275 -9.128 1.00 80.81 108 SER A C 1
ATOM 863 O O . SER A 1 108 ? 2.880 -13.058 -7.916 1.00 80.81 108 SER A O 1
ATOM 865 N N . SER A 1 109 ? 2.379 -14.376 -9.664 1.00 84.94 109 SER A N 1
ATOM 866 C CA . SER A 1 109 ? 1.695 -15.423 -8.894 1.00 84.94 109 SER A CA 1
ATOM 867 C C . SER A 1 109 ? 2.661 -16.178 -7.976 1.00 84.94 109 SER A C 1
ATOM 869 O O . SER A 1 109 ? 2.383 -16.388 -6.792 1.00 84.94 109 SER A O 1
ATOM 871 N N . THR A 1 110 ? 3.842 -16.518 -8.494 1.00 84.62 110 THR A N 1
ATOM 872 C CA . THR A 1 110 ? 4.905 -17.175 -7.723 1.00 84.62 110 THR A CA 1
ATOM 873 C C . THR A 1 110 ? 5.403 -16.282 -6.588 1.00 84.62 110 THR A C 1
ATOM 875 O O . THR A 1 110 ? 5.550 -16.738 -5.452 1.00 84.62 110 THR A O 1
ATOM 878 N N . ALA A 1 111 ? 5.606 -14.991 -6.862 1.00 82.94 111 ALA A N 1
ATOM 879 C CA . ALA A 1 111 ? 5.977 -14.010 -5.852 1.00 82.94 111 ALA A CA 1
ATOM 880 C C . ALA A 1 111 ? 4.890 -13.862 -4.776 1.00 82.94 111 ALA A C 1
ATOM 882 O O . ALA A 1 111 ? 5.209 -13.869 -3.589 1.00 82.94 111 ALA A O 1
ATOM 883 N N . TYR A 1 112 ? 3.612 -13.813 -5.166 1.00 83.56 112 TYR A N 1
ATOM 884 C CA . TYR A 1 112 ? 2.496 -13.769 -4.218 1.00 83.56 112 TYR A CA 1
ATOM 885 C C . TYR A 1 112 ? 2.509 -14.972 -3.266 1.00 83.56 112 TYR A C 1
ATOM 887 O O . TYR A 1 112 ? 2.428 -14.799 -2.053 1.00 83.56 112 TYR A O 1
ATOM 895 N N . LYS A 1 113 ? 2.692 -16.188 -3.797 1.00 82.94 113 LYS A N 1
ATOM 896 C CA . LYS A 1 113 ? 2.745 -17.420 -2.995 1.00 82.94 113 LYS A CA 1
ATOM 897 C C . LYS A 1 113 ? 3.882 -17.421 -1.967 1.00 82.94 113 LYS A C 1
ATOM 899 O O . LYS A 1 113 ? 3.696 -17.923 -0.862 1.00 82.94 113 LYS A O 1
ATOM 904 N N . ASN A 1 114 ? 5.054 -16.916 -2.345 1.00 82.62 114 ASN A N 1
ATOM 905 C CA . ASN A 1 114 ? 6.274 -17.091 -1.556 1.00 82.62 114 ASN A CA 1
ATOM 906 C C . ASN A 1 114 ? 6.612 -15.889 -0.664 1.00 82.62 114 ASN A C 1
ATOM 908 O O . ASN A 1 114 ? 7.280 -16.060 0.353 1.00 82.62 114 ASN A O 1
ATOM 912 N N . LEU A 1 115 ? 6.200 -14.679 -1.051 1.00 80.44 115 LEU A N 1
ATOM 913 C CA . LEU A 1 115 ? 6.681 -13.434 -0.443 1.00 80.44 115 LEU A CA 1
ATOM 914 C C . LEU A 1 115 ? 5.579 -12.623 0.240 1.00 80.44 115 LEU A C 1
ATOM 916 O O . LEU A 1 115 ? 5.886 -11.807 1.109 1.00 80.44 115 LEU A O 1
ATOM 920 N N . TRP A 1 116 ? 4.317 -12.789 -0.161 1.00 83.25 116 TRP A N 1
ATOM 921 C CA . TRP A 1 116 ? 3.249 -11.908 0.298 1.00 83.25 116 TRP A CA 1
ATOM 922 C C . TRP A 1 116 ? 2.590 -12.407 1.587 1.00 83.25 116 TRP A C 1
ATOM 924 O O . TRP A 1 116 ? 2.092 -13.532 1.658 1.00 83.25 116 TRP A O 1
ATOM 934 N N . GLN A 1 117 ? 2.552 -11.542 2.601 1.00 82.12 117 GLN A N 1
ATOM 935 C CA . GLN A 1 117 ? 1.859 -11.778 3.867 1.00 82.12 117 GLN A CA 1
ATOM 936 C C . GLN A 1 117 ? 1.281 -10.457 4.376 1.00 82.12 117 GLN A C 1
ATOM 938 O O . GLN A 1 117 ? 2.009 -9.473 4.483 1.00 82.12 117 GLN A O 1
ATOM 943 N N . LEU A 1 118 ? -0.020 -10.435 4.683 1.00 82.00 118 LEU A N 1
ATOM 944 C CA . LEU A 1 118 ? -0.748 -9.211 5.039 1.00 82.00 118 LEU A CA 1
ATOM 945 C C . LEU A 1 118 ? -0.175 -8.502 6.275 1.00 82.00 118 LEU A C 1
ATOM 947 O O . LEU A 1 118 ? -0.071 -7.280 6.292 1.00 82.00 118 LEU A O 1
ATOM 951 N N . ASP A 1 119 ? 0.180 -9.261 7.308 1.00 77.44 119 ASP A N 1
ATOM 952 C CA . ASP A 1 119 ? 0.770 -8.749 8.549 1.00 77.44 119 ASP A CA 1
ATOM 953 C C . ASP A 1 119 ? 2.111 -8.044 8.317 1.00 77.44 119 ASP A C 1
ATOM 955 O O . ASP A 1 119 ? 2.483 -7.151 9.074 1.00 77.44 119 ASP A O 1
ATOM 959 N N . MET A 1 120 ? 2.788 -8.378 7.220 1.00 79.50 120 MET A N 1
ATOM 960 C CA . MET A 1 120 ? 4.064 -7.794 6.832 1.00 79.50 120 MET A CA 1
ATOM 961 C C . MET A 1 120 ? 3.940 -6.665 5.791 1.00 79.50 120 MET A C 1
ATOM 963 O O . MET A 1 120 ? 4.957 -6.212 5.261 1.00 79.50 120 MET A O 1
ATOM 967 N N . GLU A 1 121 ? 2.722 -6.224 5.462 1.00 85.44 121 GLU A N 1
ATOM 968 C CA . GLU A 1 121 ? 2.474 -5.058 4.595 1.00 85.44 121 GLU A CA 1
ATOM 969 C C . GLU A 1 121 ? 2.330 -3.749 5.398 1.00 85.44 121 GLU A C 1
ATOM 971 O O . GLU A 1 121 ? 2.258 -2.668 4.814 1.00 85.44 121 GLU A O 1
ATOM 976 N N . ALA A 1 122 ? 2.319 -3.812 6.737 1.00 89.31 122 ALA A N 1
ATOM 977 C CA . ALA A 1 122 ? 2.395 -2.622 7.583 1.00 89.31 122 ALA A CA 1
ATOM 978 C C . ALA A 1 122 ? 3.733 -1.899 7.365 1.00 89.31 122 ALA A C 1
ATOM 980 O O . ALA A 1 122 ? 4.791 -2.526 7.434 1.00 89.31 122 ALA A O 1
ATOM 981 N N . LEU A 1 123 ? 3.702 -0.580 7.145 1.00 90.69 123 LEU A N 1
ATOM 982 C CA . LEU A 1 123 ? 4.897 0.178 6.757 1.00 90.69 123 LEU A CA 1
ATOM 983 C C . LEU A 1 123 ? 6.071 0.033 7.752 1.00 90.69 123 LEU A C 1
ATOM 985 O O . LEU A 1 123 ? 7.182 -0.230 7.288 1.00 90.69 123 LEU A O 1
ATOM 989 N N . PRO A 1 124 ? 5.875 0.125 9.086 1.00 91.56 124 PRO A N 1
ATOM 990 C CA . PRO A 1 124 ? 6.967 -0.101 10.035 1.00 91.56 124 PRO A CA 1
ATOM 991 C C . PRO A 1 124 ? 7.580 -1.506 9.919 1.00 91.56 124 PRO A C 1
ATOM 993 O O . PRO A 1 124 ? 8.801 -1.645 9.860 1.00 91.56 124 PRO A O 1
ATOM 996 N N . ALA A 1 125 ? 6.743 -2.543 9.806 1.00 89.19 125 ALA A N 1
ATOM 997 C CA . ALA A 1 125 ? 7.193 -3.929 9.674 1.00 89.19 125 ALA A CA 1
ATOM 998 C C . ALA A 1 125 ? 7.928 -4.174 8.343 1.00 89.19 125 ALA A C 1
ATOM 1000 O O . ALA A 1 125 ? 8.953 -4.857 8.312 1.00 89.19 125 ALA A O 1
ATOM 1001 N N . ASP A 1 126 ? 7.446 -3.585 7.245 1.00 88.75 126 ASP A N 1
ATOM 1002 C CA . ASP A 1 126 ? 8.106 -3.643 5.940 1.00 88.75 126 ASP A CA 1
ATOM 1003 C C . ASP A 1 126 ? 9.488 -2.969 5.968 1.00 88.75 126 ASP A C 1
ATOM 1005 O O . ASP A 1 126 ? 10.461 -3.544 5.4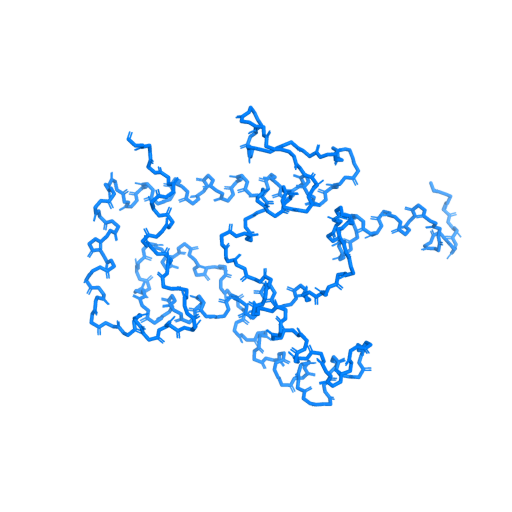72 1.00 88.75 126 ASP A O 1
ATOM 1009 N N . LEU A 1 127 ? 9.601 -1.789 6.588 1.00 90.19 127 LEU A N 1
ATOM 1010 C CA . LEU A 1 127 ? 10.868 -1.065 6.722 1.00 90.19 127 LEU A CA 1
ATOM 1011 C C . LEU A 1 127 ? 11.899 -1.858 7.532 1.00 90.19 127 LEU A C 1
ATOM 1013 O O . LEU A 1 127 ? 13.047 -1.976 7.097 1.00 90.19 127 LEU A O 1
ATOM 1017 N N . VAL A 1 128 ? 11.495 -2.451 8.660 1.00 90.44 128 VAL A N 1
ATOM 1018 C CA . VAL A 1 128 ? 12.370 -3.310 9.477 1.00 90.44 128 VAL A CA 1
ATOM 1019 C C . VAL A 1 128 ? 12.799 -4.551 8.694 1.00 90.44 128 VAL A C 1
ATOM 1021 O O . VAL A 1 128 ? 13.988 -4.862 8.613 1.00 90.44 128 VAL A O 1
ATOM 1024 N N . ARG A 1 129 ? 11.861 -5.232 8.023 1.00 87.38 129 ARG A N 1
ATOM 1025 C CA . ARG A 1 129 ? 12.150 -6.427 7.210 1.00 87.38 129 ARG A CA 1
ATOM 1026 C C . ARG A 1 129 ? 13.189 -6.153 6.119 1.00 87.38 129 ARG A C 1
ATOM 1028 O O . ARG A 1 129 ? 14.090 -6.974 5.902 1.00 87.38 129 ARG A O 1
ATOM 1035 N N . ARG A 1 130 ? 13.065 -5.005 5.445 1.00 87.56 130 ARG A N 1
ATOM 1036 C CA . ARG A 1 130 ? 13.998 -4.548 4.405 1.00 87.56 130 ARG A CA 1
ATOM 1037 C C . ARG A 1 130 ? 15.339 -4.060 4.961 1.00 87.56 130 ARG A C 1
ATOM 1039 O O . ARG A 1 130 ? 16.243 -3.808 4.175 1.00 87.56 130 ARG A O 1
ATOM 1046 N N . GLY A 1 131 ? 15.499 -3.956 6.282 1.00 88.75 131 GLY A N 1
ATOM 1047 C CA . GLY A 1 131 ? 16.711 -3.430 6.916 1.00 88.75 131 GLY A CA 1
ATOM 1048 C C . GLY A 1 131 ? 16.849 -1.912 6.793 1.00 88.75 131 GLY A C 1
ATOM 1049 O O . GLY A 1 131 ? 17.953 -1.389 6.885 1.00 88.75 131 GLY A O 1
ATOM 1050 N N . MET A 1 132 ? 15.736 -1.212 6.560 1.00 89.69 132 MET A N 1
ATOM 1051 C CA . MET A 1 132 ? 15.68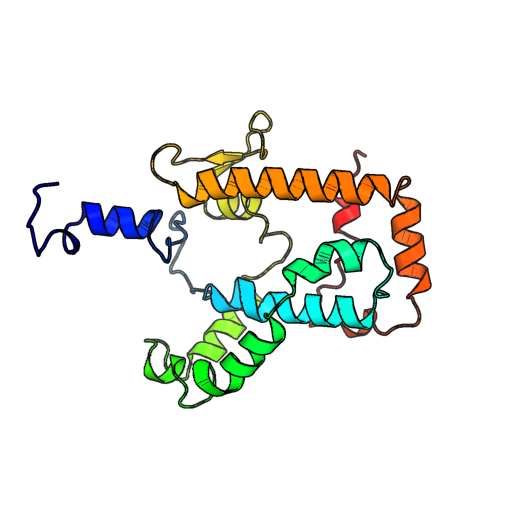2 0.245 6.405 1.00 89.69 132 MET A CA 1
ATOM 1052 C C . MET A 1 132 ? 15.233 0.966 7.676 1.00 89.69 132 MET A C 1
ATOM 1054 O O . MET A 1 132 ? 15.255 2.196 7.721 1.00 89.69 132 MET A O 1
ATOM 1058 N N . ALA A 1 133 ? 14.845 0.215 8.703 1.00 91.50 133 ALA A N 1
ATOM 1059 C CA . ALA A 1 133 ? 14.562 0.720 10.033 1.00 91.50 133 ALA A CA 1
ATOM 1060 C C . ALA A 1 133 ? 14.974 -0.298 11.103 1.00 91.50 133 ALA A C 1
ATOM 1062 O O . ALA A 1 133 ? 15.073 -1.495 10.827 1.00 91.50 133 ALA A O 1
ATOM 1063 N N . VAL A 1 134 ? 15.189 0.190 12.318 1.00 92.81 134 VAL A N 1
ATOM 1064 C CA . VAL A 1 134 ? 15.411 -0.609 13.527 1.00 92.81 134 VAL A CA 1
ATOM 1065 C C . VAL A 1 134 ? 14.245 -0.358 14.475 1.00 92.81 134 VAL A C 1
ATOM 1067 O O . VAL A 1 134 ? 13.705 0.749 14.503 1.00 92.81 134 VAL A O 1
ATOM 1070 N N . GLU A 1 135 ? 13.832 -1.377 15.225 1.00 92.88 135 GLU A N 1
ATOM 1071 C CA . GLU A 1 135 ? 12.818 -1.207 16.266 1.00 92.88 135 GLU A CA 1
ATOM 1072 C C . GLU A 1 135 ? 13.312 -0.215 17.323 1.00 92.88 135 GLU A C 1
ATOM 1074 O O . GLU A 1 135 ? 14.420 -0.334 17.847 1.00 92.88 135 GLU A O 1
ATOM 1079 N N . ASP A 1 136 ? 12.478 0.774 17.617 1.00 92.38 136 ASP A N 1
ATOM 1080 C CA . ASP A 1 136 ? 12.735 1.791 18.625 1.00 92.38 136 ASP A CA 1
ATOM 1081 C C . ASP A 1 136 ? 11.408 2.125 19.318 1.00 92.38 136 ASP A C 1
ATOM 1083 O O . ASP A 1 136 ? 10.596 2.875 18.766 1.00 92.38 136 ASP A O 1
ATOM 1087 N N . PRO A 1 137 ? 11.161 1.583 20.526 1.00 90.19 137 PRO A N 1
ATOM 1088 C CA . PRO A 1 137 ? 9.930 1.837 21.270 1.00 90.19 137 PRO A CA 1
ATOM 1089 C C . PRO A 1 137 ? 9.708 3.310 21.627 1.00 90.19 137 PRO A C 1
ATOM 1091 O O . PRO A 1 137 ? 8.595 3.684 21.986 1.00 90.19 137 PRO A O 1
ATOM 1094 N N . THR A 1 138 ? 10.754 4.141 21.568 1.00 89.62 138 THR A N 1
ATOM 1095 C CA . THR A 1 138 ? 10.659 5.577 21.858 1.00 89.62 138 THR A CA 1
ATOM 1096 C C . THR A 1 138 ? 10.219 6.394 20.642 1.00 89.62 138 THR A C 1
ATOM 1098 O O . THR A 1 138 ? 9.768 7.530 20.795 1.00 89.62 138 THR A O 1
ATOM 1101 N N . ALA A 1 139 ? 10.303 5.823 19.436 1.00 86.44 139 ALA A N 1
ATOM 1102 C CA . ALA A 1 139 ? 9.886 6.484 18.210 1.00 86.44 139 ALA A CA 1
ATOM 1103 C C . ALA A 1 139 ? 8.350 6.438 18.034 1.00 86.44 139 ALA A C 1
ATOM 1105 O O . ALA A 1 139 ? 7.729 5.418 18.339 1.00 86.44 139 ALA A O 1
ATOM 1106 N N . PRO A 1 140 ? 7.709 7.476 17.452 1.00 80.12 140 PRO A N 1
ATOM 1107 C CA . PRO A 1 140 ? 6.245 7.550 17.307 1.00 80.12 140 PRO A CA 1
ATOM 1108 C C . PRO A 1 140 ? 5.591 6.367 16.572 1.00 80.12 140 PRO A C 1
ATOM 1110 O O . PRO A 1 140 ? 4.448 6.016 16.846 1.00 80.12 140 PRO A O 1
ATOM 1113 N N . CYS A 1 141 ? 6.313 5.745 15.634 1.00 86.19 141 CYS A N 1
ATOM 1114 C CA . CYS A 1 141 ? 5.859 4.566 14.887 1.00 86.19 141 CYS A CA 1
ATOM 1115 C C . CYS A 1 141 ? 6.522 3.256 15.352 1.00 86.19 141 CYS A C 1
ATOM 1117 O O . CYS A 1 141 ? 6.433 2.252 14.645 1.00 86.19 141 CYS A O 1
ATOM 1119 N N . GLY A 1 142 ? 7.217 3.266 16.495 1.00 89.00 142 GLY A N 1
ATOM 1120 C CA . GLY A 1 142 ? 7.951 2.116 17.035 1.00 89.00 142 GLY A CA 1
ATOM 1121 C C . GLY A 1 142 ? 9.214 1.741 16.254 1.00 89.00 142 GLY A C 1
ATOM 1122 O O . GLY A 1 142 ? 9.791 0.680 16.489 1.00 89.00 142 GLY A O 1
ATOM 1123 N N . VAL A 1 143 ? 9.628 2.572 15.293 1.00 92.25 143 VAL A N 1
ATOM 1124 C CA . VAL A 1 143 ? 10.778 2.316 14.422 1.00 92.25 143 VAL A CA 1
ATOM 1125 C C . VAL A 1 143 ? 11.575 3.588 14.166 1.00 92.25 143 VAL A C 1
ATOM 1127 O O . VAL A 1 143 ? 11.008 4.671 14.007 1.00 92.25 143 VAL A O 1
ATOM 1130 N N . LYS A 1 144 ? 12.892 3.430 14.060 1.00 91.44 144 LYS A N 1
ATOM 1131 C CA . LYS A 1 144 ? 13.846 4.469 13.681 1.00 91.44 144 LYS A CA 1
ATOM 1132 C C . LYS A 1 144 ? 14.457 4.134 12.323 1.00 91.44 144 LYS A C 1
ATOM 1134 O O . LYS A 1 144 ? 14.944 3.021 12.128 1.00 91.44 144 LYS A O 1
ATOM 1139 N N . LEU A 1 145 ? 14.418 5.070 11.374 1.00 90.44 145 LEU A N 1
ATOM 1140 C CA . LEU A 1 145 ? 14.975 4.856 10.034 1.00 90.44 145 LEU A CA 1
ATOM 1141 C C . LEU A 1 145 ? 16.503 4.741 10.089 1.00 90.44 145 LEU A C 1
ATOM 1143 O O . LEU A 1 145 ? 17.164 5.479 10.809 1.00 90.44 145 LEU A O 1
ATOM 1147 N N . VAL A 1 146 ? 17.067 3.839 9.284 1.00 88.00 146 VAL A N 1
ATOM 1148 C CA . VAL A 1 146 ? 18.527 3.715 9.107 1.00 88.00 146 VAL A CA 1
ATOM 1149 C C . VAL A 1 146 ? 19.076 4.879 8.275 1.00 88.00 146 VAL A C 1
ATOM 1151 O O . VAL A 1 146 ? 20.201 5.321 8.486 1.00 88.00 146 VAL A O 1
ATOM 1154 N N . ILE A 1 147 ? 18.272 5.385 7.335 1.00 82.81 147 ILE A N 1
ATOM 1155 C CA . ILE A 1 147 ? 18.590 6.544 6.496 1.00 82.81 147 ILE A CA 1
ATOM 1156 C C . ILE A 1 147 ? 17.571 7.642 6.809 1.00 82.81 147 ILE A C 1
ATOM 1158 O O . ILE A 1 147 ? 16.521 7.712 6.175 1.00 82.81 147 ILE A O 1
ATOM 1162 N N . GLU A 1 148 ? 17.862 8.463 7.815 1.00 71.56 148 GLU A N 1
ATOM 1163 C CA . GLU A 1 148 ? 16.927 9.481 8.314 1.00 71.56 148 GLU A CA 1
ATOM 1164 C C . GLU A 1 148 ? 16.715 10.629 7.313 1.00 71.56 148 GLU A C 1
ATOM 1166 O O . GLU A 1 148 ? 15.581 10.957 6.979 1.00 71.56 148 GLU A O 1
ATOM 1171 N N . GLU A 1 149 ? 17.795 11.212 6.784 1.00 71.00 149 GLU A N 1
ATOM 1172 C CA . GLU A 1 149 ? 17.721 12.455 5.995 1.00 71.00 149 GLU A CA 1
ATOM 1173 C C . GLU A 1 149 ? 17.458 12.239 4.495 1.00 71.00 149 GLU A C 1
ATOM 1175 O O . GLU A 1 149 ? 16.993 13.142 3.802 1.00 71.00 149 GLU A O 1
ATOM 1180 N N . TYR A 1 150 ? 17.741 11.039 3.976 1.00 73.06 150 TYR A N 1
ATOM 1181 C CA . TYR A 1 150 ? 17.745 10.759 2.532 1.00 73.06 150 TYR A CA 1
ATOM 1182 C C . TYR A 1 150 ? 16.736 9.691 2.099 1.00 73.06 150 TYR A C 1
ATOM 1184 O O . TYR A 1 150 ? 16.814 9.203 0.970 1.00 73.06 150 TYR A O 1
ATOM 1192 N N . TYR A 1 151 ? 15.752 9.359 2.945 1.00 83.44 151 TYR A N 1
ATOM 1193 C CA . TYR A 1 151 ? 14.648 8.468 2.568 1.00 83.44 151 TYR A CA 1
ATOM 1194 C C . TYR A 1 151 ? 13.263 9.127 2.721 1.00 83.44 151 TYR A C 1
ATOM 1196 O O . TYR A 1 151 ? 12.451 8.674 3.535 1.00 83.44 151 TYR A O 1
ATOM 1204 N N . PRO A 1 152 ? 12.946 10.164 1.913 1.00 85.00 152 PRO A N 1
ATOM 1205 C CA . PRO A 1 152 ? 11.737 10.969 2.097 1.00 85.00 152 PRO A CA 1
ATOM 1206 C C . PRO A 1 152 ? 10.454 10.143 2.052 1.00 85.00 152 PRO A C 1
ATOM 1208 O O . PRO A 1 152 ? 9.592 10.293 2.907 1.00 85.00 152 PRO A O 1
ATOM 1211 N N . SER A 1 153 ? 10.353 9.183 1.125 1.00 84.44 153 SER A N 1
ATOM 1212 C CA . SER A 1 153 ? 9.153 8.349 1.007 1.00 84.44 153 SER A CA 1
ATOM 1213 C C . SER A 1 153 ? 8.870 7.505 2.255 1.00 84.44 153 SER A C 1
ATOM 1215 O O . SER A 1 153 ? 7.712 7.221 2.548 1.00 84.44 153 SER A O 1
ATOM 1217 N N . ALA A 1 154 ? 9.909 7.072 2.978 1.00 87.00 154 ALA A N 1
ATOM 1218 C CA . ALA A 1 154 ? 9.748 6.316 4.216 1.00 87.00 154 ALA A CA 1
ATOM 1219 C C . ALA A 1 154 ? 9.385 7.240 5.385 1.00 87.00 154 ALA A C 1
ATOM 1221 O O . ALA A 1 154 ? 8.464 6.926 6.133 1.00 87.00 154 ALA A O 1
ATOM 1222 N N . ALA A 1 155 ? 10.068 8.381 5.507 1.00 89.19 155 ALA A N 1
ATOM 1223 C CA . ALA A 1 155 ? 9.781 9.389 6.526 1.00 89.19 155 ALA A CA 1
ATOM 12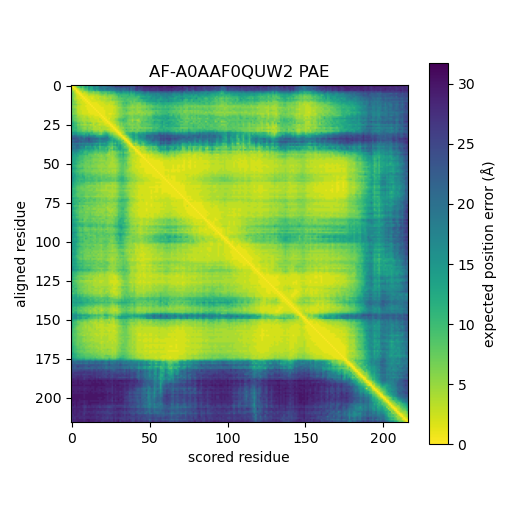24 C C . ALA A 1 155 ? 8.342 9.922 6.409 1.00 89.19 155 ALA A C 1
ATOM 1226 O O . ALA A 1 155 ? 7.569 9.819 7.361 1.00 89.19 155 ALA A O 1
ATOM 1227 N N . ASP A 1 156 ? 7.946 10.386 5.224 1.00 90.69 156 ASP A N 1
ATOM 1228 C CA . ASP A 1 156 ? 6.594 10.895 4.969 1.00 90.69 156 ASP A CA 1
ATOM 1229 C C . ASP A 1 156 ? 5.545 9.785 5.108 1.00 90.69 156 ASP A C 1
ATOM 1231 O O . ASP A 1 156 ? 4.461 9.989 5.661 1.00 90.69 156 ASP A O 1
ATOM 1235 N N . GLY A 1 157 ? 5.879 8.573 4.652 1.00 90.94 157 GLY A N 1
ATOM 1236 C CA . GLY A 1 157 ? 5.020 7.405 4.796 1.00 90.94 157 GLY A CA 1
ATOM 1237 C C . GLY A 1 157 ? 4.712 7.080 6.258 1.00 90.94 157 GLY A C 1
ATOM 1238 O O . GLY A 1 157 ? 3.570 6.743 6.571 1.00 90.94 157 GLY A O 1
ATOM 1239 N N . LEU A 1 158 ? 5.693 7.209 7.160 1.00 92.38 158 LEU A N 1
ATOM 1240 C CA . LEU A 1 158 ? 5.501 6.973 8.593 1.00 92.38 158 LEU A CA 1
ATOM 1241 C C . LEU A 1 158 ? 4.562 8.011 9.224 1.00 92.38 158 LEU A C 1
ATOM 1243 O O . LEU A 1 158 ? 3.722 7.630 10.035 1.00 92.38 158 LEU A O 1
ATOM 1247 N N . LEU A 1 159 ? 4.625 9.278 8.800 1.00 92.81 159 LEU A N 1
ATOM 1248 C CA . LEU A 1 159 ? 3.693 10.322 9.256 1.00 92.81 159 LEU A CA 1
ATOM 1249 C C . LEU A 1 159 ? 2.246 10.027 8.833 1.00 92.81 159 LEU A C 1
ATOM 1251 O O . LEU A 1 159 ? 1.308 10.172 9.619 1.00 92.81 159 LEU A O 1
ATOM 1255 N N . ILE A 1 160 ? 2.053 9.583 7.588 1.00 94.19 160 ILE A N 1
ATOM 1256 C CA . ILE A 1 160 ? 0.728 9.194 7.086 1.00 94.19 160 ILE A CA 1
ATOM 1257 C C . ILE A 1 160 ? 0.236 7.940 7.814 1.00 94.19 160 ILE A C 1
ATOM 1259 O O . ILE A 1 160 ? -0.926 7.867 8.214 1.00 94.19 160 ILE A O 1
ATOM 1263 N N . TRP A 1 161 ? 1.118 6.960 8.012 1.00 93.44 161 TRP A N 1
ATOM 1264 C CA . TRP A 1 161 ? 0.808 5.730 8.732 1.00 93.44 161 TRP A CA 1
ATOM 1265 C C . TRP A 1 161 ? 0.333 6.010 10.160 1.00 93.44 161 TRP A C 1
ATOM 1267 O O . TRP A 1 161 ? -0.710 5.487 10.553 1.00 93.44 161 TRP A O 1
ATOM 1277 N N . SER A 1 162 ? 1.044 6.853 10.918 1.00 93.12 162 SER A N 1
ATOM 1278 C CA . SER A 1 162 ? 0.640 7.204 12.284 1.00 93.12 162 SER A CA 1
ATOM 1279 C C . SER A 1 162 ? -0.724 7.887 12.317 1.00 93.12 162 SER A C 1
ATOM 1281 O O . SER A 1 162 ? -1.564 7.509 13.129 1.00 93.12 162 SER A O 1
ATOM 1283 N N . ALA A 1 163 ? -0.983 8.817 11.394 1.00 95.06 163 ALA A N 1
ATOM 1284 C CA . ALA A 1 163 ? -2.267 9.510 11.319 1.00 95.06 163 ALA A CA 1
ATOM 1285 C C . ALA A 1 163 ? -3.429 8.556 10.985 1.00 95.06 163 ALA A C 1
ATOM 1287 O O . ALA A 1 163 ? -4.499 8.637 11.586 1.00 95.06 163 ALA A O 1
ATOM 1288 N N . ILE A 1 164 ? -3.226 7.617 10.050 1.00 93.75 164 ILE A N 1
ATOM 1289 C CA . ILE A 1 164 ? -4.236 6.601 9.715 1.00 93.75 164 ILE A CA 1
ATOM 1290 C C . ILE A 1 164 ? -4.465 5.661 10.899 1.00 93.75 164 ILE A C 1
ATOM 1292 O O . ILE A 1 164 ? -5.612 5.334 11.196 1.00 93.75 164 ILE A O 1
ATOM 1296 N N . LYS A 1 165 ? -3.398 5.231 11.581 1.00 91.31 165 LYS A N 1
ATOM 1297 C CA . LYS A 1 165 ? -3.496 4.368 12.762 1.00 91.31 165 LYS A CA 1
ATOM 1298 C C . LYS A 1 165 ? -4.342 5.030 13.850 1.00 91.31 165 LYS A C 1
ATOM 1300 O O . LYS A 1 165 ? -5.306 4.422 14.300 1.00 91.31 165 LYS A O 1
ATOM 1305 N N . GLU A 1 166 ? -4.039 6.276 14.199 1.00 93.25 166 GLU A N 1
ATOM 1306 C CA . GLU A 1 166 ? -4.778 7.043 15.209 1.00 93.25 166 GLU A CA 1
ATOM 1307 C C . GLU A 1 166 ? -6.255 7.239 14.826 1.00 93.25 166 GLU A C 1
ATOM 1309 O O . GLU A 1 166 ? -7.158 7.035 15.644 1.00 93.25 166 GLU A O 1
ATOM 1314 N N . LEU A 1 167 ? -6.529 7.564 13.557 1.00 94.12 167 LEU A N 1
ATOM 1315 C CA . LEU A 1 167 ? -7.893 7.671 13.039 1.00 94.12 167 LEU A CA 1
ATOM 1316 C C . LEU A 1 167 ? -8.660 6.348 13.174 1.00 94.12 167 LEU A C 1
ATOM 1318 O O . LEU A 1 167 ? -9.818 6.339 13.585 1.00 94.12 167 LEU A O 1
ATOM 1322 N N . VAL A 1 168 ? -8.039 5.228 12.799 1.00 92.81 168 VAL A N 1
ATOM 1323 C CA . VAL A 1 168 ? -8.686 3.911 12.845 1.00 92.81 168 VAL A CA 1
ATOM 1324 C C . VAL A 1 168 ? -8.908 3.463 14.288 1.00 92.81 168 VAL A C 1
ATOM 1326 O O . VAL A 1 168 ? -9.996 2.980 14.592 1.00 92.81 168 VAL A O 1
ATOM 1329 N N . GLU A 1 169 ? -7.927 3.644 15.173 1.00 90.06 169 GLU A N 1
ATOM 1330 C CA . GLU A 1 169 ? -8.034 3.296 16.595 1.00 90.06 169 GLU A CA 1
ATOM 1331 C C . GLU A 1 169 ? -9.171 4.078 17.262 1.00 90.06 169 GLU A C 1
ATOM 1333 O O . GLU A 1 169 ? -10.111 3.469 17.773 1.00 90.06 169 GLU A O 1
ATOM 1338 N N . SER A 1 170 ? -9.171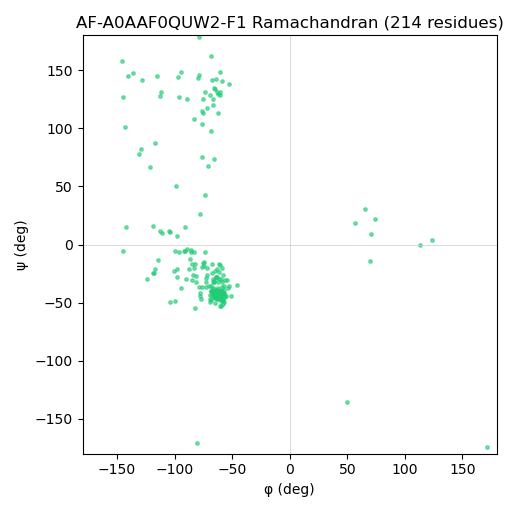 5.407 17.133 1.00 92.62 170 SER A N 1
ATOM 1339 C CA . SER A 1 170 ? -10.225 6.262 17.696 1.00 92.62 170 SER A CA 1
ATOM 1340 C C . SER A 1 170 ? -11.616 5.956 17.126 1.00 92.62 170 SER A C 1
ATOM 1342 O O . SER A 1 170 ? -12.603 5.911 17.865 1.00 92.62 170 SER A O 1
ATOM 1344 N N . TYR A 1 171 ? -11.720 5.691 15.818 1.00 90.94 171 TYR A N 1
ATOM 1345 C CA . TYR A 1 171 ? -12.986 5.315 15.190 1.00 90.94 171 TYR A CA 1
ATOM 1346 C C . TYR A 1 171 ? -13.499 3.977 15.725 1.00 90.94 171 TYR A C 1
ATOM 1348 O O . TYR A 1 171 ? -14.678 3.846 16.045 1.00 90.94 171 TYR A O 1
ATOM 1356 N N . VAL A 1 172 ? -12.634 2.967 15.822 1.00 89.38 172 VAL A N 1
ATOM 1357 C CA . VAL A 1 172 ? -13.020 1.637 16.303 1.00 89.38 172 VAL A CA 1
ATOM 1358 C C . VAL A 1 172 ? -13.429 1.690 17.773 1.00 89.38 172 VAL A C 1
ATOM 1360 O O . VAL A 1 172 ? -14.482 1.152 18.108 1.00 89.38 172 VAL A O 1
ATOM 1363 N N . GLU A 1 173 ? -12.675 2.379 18.629 1.00 89.12 173 GLU A N 1
ATOM 1364 C CA . GLU A 1 173 ? -13.000 2.544 20.053 1.00 89.12 173 GLU A CA 1
ATOM 1365 C C . GLU A 1 173 ? -14.362 3.214 20.273 1.00 89.12 173 GLU A C 1
ATOM 1367 O O . GLU A 1 173 ? -15.114 2.817 21.165 1.00 89.12 173 GLU A O 1
ATOM 1372 N N . HIS A 1 174 ? -14.730 4.172 19.416 1.00 90.25 174 HIS A N 1
ATOM 1373 C CA . HIS A 1 174 ? -16.027 4.843 19.488 1.00 90.25 174 HIS A CA 1
ATOM 1374 C C . HIS A 1 174 ? -17.220 3.888 19.288 1.00 90.25 174 HIS A C 1
ATOM 1376 O O . HIS A 1 174 ? -18.252 4.051 19.936 1.00 90.25 174 HIS A O 1
ATOM 1382 N N . TYR A 1 175 ? -17.098 2.892 18.402 1.00 86.19 175 TYR A N 1
ATOM 1383 C CA . TYR A 1 175 ? -18.185 1.946 18.099 1.00 86.19 175 TYR A CA 1
ATOM 1384 C C . TYR A 1 175 ? -18.078 0.611 18.853 1.00 86.19 175 TYR A C 1
ATOM 1386 O O . TYR A 1 175 ? -19.083 -0.090 18.986 1.00 86.19 175 TYR A O 1
ATOM 1394 N N . TYR A 1 176 ? -16.886 0.242 19.329 1.00 86.44 176 TYR A N 1
ATOM 1395 C CA . TYR A 1 176 ? -16.595 -1.055 19.942 1.00 86.44 176 TYR A CA 1
ATOM 1396 C C . TYR A 1 176 ? -15.889 -0.877 21.291 1.00 86.44 176 TYR A C 1
ATOM 1398 O O . TYR A 1 176 ? -14.674 -1.010 21.398 1.00 86.44 176 TYR A O 1
ATOM 1406 N N . SER A 1 177 ? -16.667 -0.620 22.344 1.00 81.50 177 SER A N 1
ATOM 1407 C CA . SER A 1 177 ? -16.137 -0.319 23.686 1.00 81.50 177 SER A CA 1
ATOM 1408 C C . SER A 1 177 ? -15.606 -1.537 24.455 1.00 81.50 177 SER A C 1
ATOM 1410 O O . SER A 1 177 ? -14.882 -1.381 25.431 1.00 81.50 177 SER A O 1
ATOM 1412 N N . GLU A 1 178 ? -15.950 -2.759 24.035 1.00 77.44 178 GLU A N 1
ATOM 1413 C CA . GLU A 1 178 ? -15.456 -3.994 24.657 1.00 77.44 178 GLU A CA 1
ATOM 1414 C C . GLU A 1 178 ? -14.863 -4.949 23.615 1.00 77.44 178 GLU A C 1
ATOM 1416 O O . GLU A 1 178 ? -15.491 -5.165 22.573 1.00 77.44 178 GLU A O 1
ATOM 1421 N N . PRO A 1 179 ? -13.758 -5.661 23.912 1.00 68.31 179 PRO A N 1
ATOM 1422 C CA . PRO A 1 179 ? -13.179 -6.651 22.996 1.00 68.31 179 PRO A CA 1
ATOM 1423 C C . PRO A 1 179 ? -14.175 -7.731 22.528 1.00 68.31 179 PRO A C 1
ATOM 1425 O O . PRO A 1 179 ? -14.096 -8.231 21.405 1.00 68.31 179 PRO A O 1
ATOM 1428 N N . LYS A 1 180 ? -15.163 -8.082 23.366 1.00 61.12 180 LYS A N 1
ATOM 1429 C CA . LYS A 1 180 ? -16.197 -9.084 23.046 1.00 61.12 180 LYS A CA 1
ATOM 1430 C C . LYS A 1 180 ? -17.221 -8.597 22.012 1.00 61.12 180 LYS A C 1
ATOM 1432 O O . LYS A 1 180 ? -17.790 -9.421 21.295 1.00 61.12 180 LYS A O 1
ATOM 1437 N N . SER A 1 181 ? -17.434 -7.283 21.905 1.00 60.53 181 SER A N 1
ATOM 1438 C CA . SER A 1 181 ? -18.390 -6.675 20.963 1.00 60.53 181 SER A CA 1
ATOM 1439 C C . SER A 1 181 ? -17.980 -6.892 19.501 1.00 60.53 181 SER A C 1
ATOM 1441 O O . SER A 1 181 ? -18.824 -7.113 18.632 1.00 60.53 181 SER A O 1
ATOM 1443 N N . VAL A 1 182 ? -16.671 -6.955 19.258 1.00 59.47 182 VAL A N 1
ATOM 1444 C CA . VAL A 1 182 ? -16.061 -7.251 17.960 1.00 59.47 182 VAL A CA 1
ATOM 1445 C C . VAL A 1 182 ? -16.316 -8.707 17.568 1.00 59.47 182 VAL A C 1
ATOM 1447 O O . VAL A 1 182 ? -16.751 -8.992 16.454 1.00 59.47 182 VAL A O 1
ATOM 1450 N N . MET A 1 183 ? -16.103 -9.646 18.496 1.00 51.53 183 MET A N 1
ATOM 1451 C CA . MET A 1 183 ? -16.276 -11.079 18.237 1.00 51.53 183 MET A CA 1
ATOM 1452 C C . MET A 1 183 ? -17.736 -11.483 18.002 1.00 51.53 183 MET A C 1
ATOM 1454 O O . MET A 1 183 ? -18.011 -12.287 17.113 1.00 51.53 183 MET A O 1
ATOM 1458 N N . LEU A 1 184 ? -18.676 -10.902 18.751 1.00 49.59 184 LEU A N 1
ATOM 1459 C CA . LEU A 1 184 ? -20.106 -11.202 18.627 1.00 49.59 184 LEU A CA 1
ATOM 1460 C C . LEU A 1 184 ? -20.687 -10.811 17.258 1.00 49.59 184 LEU A C 1
ATOM 1462 O O . LEU A 1 184 ? -21.637 -11.447 16.801 1.00 49.59 184 LEU A O 1
ATOM 1466 N N . TYR A 1 185 ? -20.124 -9.806 16.580 1.00 49.34 185 TYR A N 1
ATOM 1467 C CA . TYR A 1 185 ? -20.585 -9.402 15.249 1.00 49.34 185 TYR A CA 1
ATOM 1468 C C . TYR A 1 185 ? -20.085 -10.346 14.146 1.00 49.34 185 TYR A C 1
ATOM 1470 O O . TYR A 1 185 ? -20.862 -10.754 13.285 1.00 49.34 185 TYR A O 1
ATOM 1478 N N . VAL A 1 186 ? -18.818 -10.770 14.227 1.00 48.97 186 VAL A N 1
ATOM 1479 C CA . VAL A 1 186 ? -18.235 -11.808 13.349 1.00 48.97 186 VAL A CA 1
ATOM 1480 C C . VAL A 1 186 ? -18.959 -13.143 13.514 1.00 48.97 186 VAL A C 1
ATOM 1482 O O . VAL A 1 186 ? -19.063 -13.933 12.579 1.00 48.97 186 VAL A O 1
ATOM 1485 N N . ASP A 1 187 ? -19.496 -13.380 14.708 1.00 40.44 187 ASP A N 1
ATOM 1486 C CA . ASP A 1 187 ? -20.254 -14.577 15.015 1.00 40.44 187 ASP A CA 1
ATOM 1487 C C . ASP A 1 187 ? -21.724 -14.517 14.555 1.00 40.44 187 ASP A C 1
ATOM 1489 O O . ASP A 1 187 ? -22.300 -15.553 14.239 1.00 40.44 187 ASP A O 1
ATOM 1493 N N . LYS A 1 188 ? -22.349 -13.337 14.447 1.00 44.72 188 LYS A N 1
ATOM 1494 C CA . LYS A 1 188 ? -23.705 -13.200 13.870 1.00 44.72 188 LYS A CA 1
ATOM 1495 C C . LYS A 1 188 ? -23.726 -13.294 12.341 1.00 44.72 188 LYS A C 1
ATOM 1497 O O . LYS A 1 188 ? -24.765 -13.606 11.771 1.00 44.72 188 LYS A O 1
ATOM 1502 N N . THR A 1 189 ? -22.587 -13.093 11.683 1.00 42.94 189 THR A N 1
ATOM 1503 C CA . THR A 1 189 ? -22.381 -13.367 10.250 1.00 42.94 189 THR A CA 1
ATOM 1504 C C . THR A 1 189 ? -21.866 -14.795 9.989 1.00 42.94 189 THR A C 1
ATOM 1506 O O . THR A 1 189 ? -21.407 -15.100 8.890 1.00 42.94 189 THR A O 1
ATOM 1509 N N . ARG A 1 190 ? -21.961 -15.708 10.976 1.00 41.81 190 ARG A N 1
ATOM 1510 C CA . ARG A 1 190 ? -21.512 -17.118 10.881 1.00 41.81 190 ARG A CA 1
ATOM 1511 C C . ARG A 1 190 ? -22.157 -17.933 9.762 1.00 41.81 190 ARG A C 1
ATOM 1513 O O . ARG A 1 190 ? -21.522 -18.878 9.299 1.00 41.81 190 ARG A O 1
ATOM 1520 N N . ASP A 1 191 ? -23.363 -17.578 9.330 1.00 39.78 191 ASP A N 1
ATOM 1521 C CA . ASP A 1 191 ? -24.075 -18.311 8.275 1.00 39.78 191 ASP A CA 1
ATOM 1522 C C . ASP A 1 191 ? -23.698 -17.864 6.856 1.00 39.78 191 ASP A C 1
ATOM 1524 O O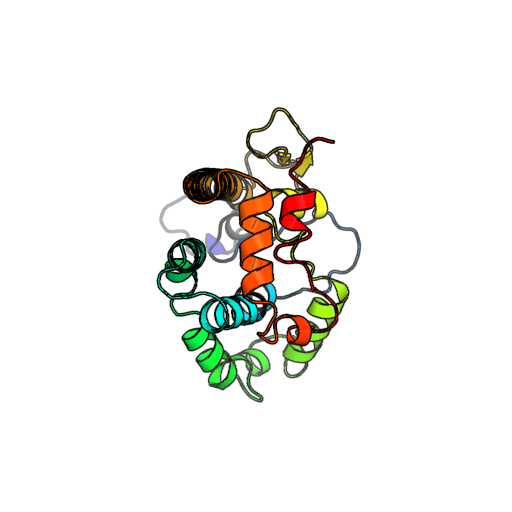 . ASP A 1 191 ? -24.113 -18.485 5.875 1.00 39.78 191 ASP A O 1
ATOM 1528 N N . THR A 1 192 ? -22.868 -16.827 6.701 1.00 41.94 192 THR A N 1
ATOM 1529 C CA . THR A 1 192 ? -22.339 -16.440 5.394 1.00 41.94 192 THR A CA 1
ATOM 1530 C C . THR A 1 192 ? -20.966 -17.070 5.123 1.00 41.94 192 THR A C 1
ATOM 1532 O O . THR A 1 192 ? -20.177 -17.308 6.038 1.00 41.94 192 THR A O 1
ATOM 1535 N N . PRO A 1 193 ? -20.639 -17.371 3.849 1.00 35.94 193 PRO A N 1
ATOM 1536 C CA . PRO A 1 193 ? -19.513 -18.219 3.442 1.00 35.94 193 PRO A CA 1
ATOM 1537 C C . PRO A 1 193 ? -18.127 -17.554 3.593 1.00 35.94 193 PRO A C 1
ATOM 1539 O O . PRO A 1 193 ? -17.259 -17.717 2.741 1.00 35.94 193 PRO A O 1
ATOM 1542 N N . ILE A 1 194 ? -17.874 -16.849 4.698 1.00 39.00 194 ILE A N 1
ATOM 1543 C CA . ILE A 1 194 ? -16.569 -16.297 5.092 1.00 39.00 194 ILE A CA 1
ATOM 1544 C C . ILE A 1 194 ? -15.532 -17.425 5.240 1.00 39.00 194 ILE A C 1
ATOM 1546 O O . ILE A 1 194 ? -14.366 -17.244 4.903 1.00 39.00 194 ILE A O 1
ATOM 1550 N N . ARG A 1 195 ? -15.960 -18.648 5.601 1.00 35.72 195 ARG A N 1
ATOM 1551 C CA . ARG A 1 195 ? -15.098 -19.848 5.561 1.00 35.72 195 ARG A CA 1
ATOM 1552 C C . ARG A 1 195 ? -14.655 -20.259 4.148 1.00 35.72 195 ARG A C 1
ATOM 1554 O O . ARG A 1 195 ? -13.647 -20.947 4.022 1.00 35.72 195 ARG A O 1
ATOM 1561 N N . LYS A 1 196 ? -15.375 -19.863 3.089 1.00 32.12 196 LYS A N 1
ATOM 1562 C CA . LYS A 1 196 ? -15.000 -20.152 1.690 1.00 32.12 196 LYS A CA 1
ATOM 1563 C C . LYS A 1 196 ? -14.125 -19.070 1.055 1.00 32.12 196 LYS A C 1
ATOM 1565 O O . LYS A 1 196 ? -13.578 -19.316 -0.010 1.00 32.12 196 LYS A O 1
ATOM 1570 N N . MET A 1 197 ? -13.884 -17.951 1.741 1.00 35.75 197 MET A N 1
ATOM 1571 C CA . MET A 1 197 ? -12.738 -17.071 1.462 1.00 35.75 197 MET A CA 1
ATOM 1572 C C . MET A 1 197 ? -11.427 -17.636 2.045 1.00 35.75 197 MET A C 1
ATOM 1574 O O . MET A 1 197 ? -10.471 -16.912 2.297 1.00 35.75 197 MET A O 1
ATOM 1578 N N . ASN A 1 198 ? -11.352 -18.964 2.196 1.00 37.06 198 ASN A N 1
ATOM 1579 C CA . ASN A 1 198 ? -10.106 -19.715 2.130 1.00 37.06 198 ASN A CA 1
ATOM 1580 C C . ASN A 1 198 ? -9.550 -19.629 0.697 1.00 37.06 198 ASN A C 1
ATOM 1582 O O . ASN A 1 198 ? -9.564 -20.593 -0.064 1.00 37.06 198 ASN A O 1
ATOM 1586 N N . LEU A 1 199 ? -9.024 -18.458 0.341 1.00 37.53 199 LEU A N 1
ATOM 1587 C CA . LEU A 1 199 ? -8.014 -18.314 -0.704 1.00 37.53 199 LEU A CA 1
ATOM 1588 C C . LEU A 1 199 ? -6.701 -18.910 -0.168 1.00 37.53 199 LEU A C 1
ATOM 1590 O O . LEU A 1 199 ? -5.769 -18.192 0.170 1.00 37.53 199 LEU A O 1
ATOM 1594 N N . GLY A 1 200 ? -6.666 -20.232 0.023 1.00 30.08 200 GLY A N 1
ATOM 1595 C CA . GLY A 1 200 ? -5.431 -20.952 0.341 1.00 30.08 200 GLY A CA 1
ATOM 1596 C C . GLY A 1 200 ? -4.763 -20.627 1.686 1.00 30.08 200 GLY A C 1
ATOM 1597 O O . GLY A 1 200 ? -3.548 -20.750 1.773 1.00 30.08 200 GLY A O 1
ATOM 1598 N N . GLY A 1 201 ? -5.511 -20.256 2.739 1.00 32.59 201 GLY A N 1
ATOM 1599 C CA . GLY A 1 201 ? -4.992 -20.313 4.121 1.00 32.59 201 GLY A CA 1
ATOM 1600 C C . GLY A 1 201 ? -5.005 -19.031 4.965 1.00 32.59 201 GLY A C 1
ATOM 1601 O O . GLY A 1 201 ? -4.561 -19.075 6.109 1.00 32.59 201 GLY A O 1
ATOM 1602 N N . GLN A 1 202 ? -5.548 -17.905 4.496 1.00 40.22 202 GLN A N 1
ATOM 1603 C CA . GLN A 1 202 ? -5.539 -16.641 5.261 1.00 40.22 202 GLN A CA 1
ATOM 1604 C C . GLN A 1 202 ? -6.851 -16.341 6.017 1.00 40.22 202 GLN A C 1
ATOM 1606 O O . GLN A 1 202 ? -7.411 -15.249 5.943 1.00 40.22 202 GLN A O 1
ATOM 1611 N N . THR A 1 203 ? -7.355 -17.305 6.798 1.00 34.72 203 THR A N 1
ATOM 1612 C CA . THR A 1 203 ? -8.535 -17.098 7.668 1.00 34.72 203 THR A CA 1
ATOM 1613 C C . THR A 1 203 ? -8.158 -16.287 8.914 1.00 34.72 203 THR A C 1
ATOM 1615 O O . THR A 1 203 ? -7.993 -16.854 9.993 1.00 34.72 203 THR A O 1
ATOM 1618 N N . LEU A 1 204 ? -7.957 -14.972 8.791 1.00 38.44 204 LEU A N 1
ATOM 1619 C CA . LEU A 1 204 ? -7.298 -14.236 9.876 1.00 38.44 204 LEU A CA 1
ATOM 1620 C C . LEU A 1 204 ? -7.741 -12.802 10.164 1.00 38.44 204 LEU A C 1
ATOM 1622 O O . LEU A 1 204 ? -7.286 -12.241 11.159 1.00 38.44 204 LEU A O 1
ATOM 1626 N N . PHE A 1 205 ? -8.634 -12.221 9.365 1.00 38.12 205 PHE A N 1
ATOM 1627 C CA . PHE A 1 205 ? -8.806 -10.765 9.379 1.00 38.12 205 PHE A CA 1
ATOM 1628 C C . PHE A 1 205 ? -9.405 -10.182 10.674 1.00 38.12 205 PHE A C 1
ATOM 1630 O O . PHE A 1 205 ? -9.144 -9.030 10.996 1.00 38.12 205 PHE A O 1
ATOM 1637 N N . LEU A 1 206 ? -10.159 -10.959 11.460 1.00 34.78 206 LEU A N 1
ATOM 1638 C CA . LEU A 1 206 ? -10.749 -10.454 12.714 1.00 34.78 206 LEU A CA 1
ATOM 1639 C C . LEU A 1 206 ? -10.285 -11.181 13.978 1.00 34.78 206 LEU A C 1
ATOM 1641 O O . LEU A 1 206 ? -10.282 -10.588 15.051 1.00 34.78 206 LEU A O 1
ATOM 1645 N N . LYS A 1 207 ? -9.842 -12.440 13.874 1.00 28.64 207 LYS A N 1
ATOM 1646 C CA . LYS A 1 207 ? -9.372 -13.197 15.047 1.00 28.64 207 LYS A CA 1
ATOM 1647 C C . LYS A 1 207 ? -7.906 -12.958 15.401 1.00 28.64 207 LYS A C 1
ATOM 1649 O O . LYS A 1 207 ? -7.579 -13.089 16.576 1.00 28.64 207 LYS A O 1
ATOM 1654 N N . ARG A 1 208 ? -7.018 -12.665 14.436 1.00 28.95 208 ARG A N 1
ATOM 1655 C CA . ARG A 1 208 ? -5.581 -12.496 14.740 1.00 28.95 208 ARG A CA 1
ATOM 1656 C C . ARG A 1 208 ? -5.194 -11.043 14.972 1.00 28.95 208 ARG A C 1
ATOM 1658 O O . ARG A 1 208 ? -4.447 -10.804 15.906 1.00 28.95 208 ARG A O 1
ATOM 1665 N N . THR A 1 209 ? -5.777 -10.096 14.237 1.00 32.22 209 THR A N 1
ATOM 1666 C CA . THR A 1 209 ? -5.524 -8.657 14.425 1.00 32.22 209 THR A CA 1
ATOM 1667 C C . THR A 1 209 ? -5.839 -8.221 15.857 1.00 32.22 209 THR A C 1
ATOM 1669 O O . THR A 1 209 ? -5.024 -7.564 16.480 1.00 32.22 209 THR A O 1
ATOM 1672 N N . TYR A 1 210 ? -6.936 -8.704 16.451 1.00 30.38 210 TYR A N 1
ATOM 1673 C CA . TYR A 1 210 ? -7.277 -8.403 17.850 1.00 30.38 210 TYR A CA 1
ATOM 1674 C C . TYR A 1 210 ? -6.428 -9.133 18.899 1.00 30.38 210 TYR A C 1
ATOM 1676 O O . TYR A 1 210 ? -6.397 -8.717 20.052 1.00 30.38 210 TYR A O 1
ATOM 1684 N N . ARG A 1 211 ? -5.737 -10.220 18.534 1.00 29.33 211 ARG A N 1
ATOM 1685 C CA . ARG A 1 211 ? -4.910 -10.985 19.481 1.00 29.33 211 ARG A CA 1
ATOM 1686 C C . ARG A 1 211 ? -3.518 -10.377 19.666 1.00 29.33 211 ARG A C 1
ATOM 1688 O O . ARG A 1 211 ? -2.883 -10.665 20.670 1.00 29.33 211 ARG A O 1
ATOM 1695 N N . THR A 1 212 ? -3.065 -9.550 18.724 1.00 34.50 212 THR A N 1
ATOM 1696 C CA . THR A 1 212 ? -1.750 -8.890 18.763 1.00 34.50 212 THR A CA 1
ATOM 1697 C C . THR A 1 212 ? -1.741 -7.616 19.621 1.00 34.50 212 THR A C 1
ATOM 1699 O O . THR A 1 212 ? -0.672 -7.177 20.021 1.00 34.50 212 THR A O 1
ATOM 1702 N N . TYR A 1 213 ? -2.909 -7.041 19.943 1.00 33.00 213 TYR A N 1
ATOM 1703 C CA . TYR A 1 213 ? -3.029 -5.751 20.650 1.00 33.00 213 TYR A CA 1
ATOM 1704 C C . TYR A 1 213 ? -3.612 -5.843 22.072 1.00 33.00 213 TYR A C 1
ATOM 1706 O O . TYR A 1 213 ? -3.945 -4.821 22.664 1.00 33.00 213 TYR A O 1
ATOM 1714 N N . LEU A 1 214 ? -3.735 -7.044 22.645 1.00 28.20 214 LEU A N 1
ATOM 1715 C CA . LEU A 1 214 ? -4.049 -7.201 24.068 1.00 28.20 214 LEU A CA 1
ATOM 1716 C C . LEU A 1 214 ? -2.743 -7.403 24.854 1.00 28.20 214 LEU A C 1
ATOM 1718 O O . LEU A 1 214 ? -1.992 -8.322 24.513 1.00 28.20 214 LEU A O 1
ATOM 1722 N N . PRO A 1 215 ? -2.466 -6.609 25.906 1.00 28.66 215 PRO A N 1
ATOM 1723 C CA . PRO A 1 215 ? -1.510 -7.016 26.929 1.00 28.66 215 PRO A CA 1
ATOM 1724 C C . PRO A 1 215 ? -2.001 -8.330 27.553 1.00 28.66 215 PRO A C 1
ATOM 1726 O O . PRO A 1 215 ? -3.211 -8.516 27.710 1.00 28.66 215 PRO A O 1
ATOM 1729 N N . GLN A 1 216 ? -1.074 -9.246 27.848 1.00 35.06 216 GLN A N 1
ATOM 1730 C CA . GLN A 1 216 ? -1.379 -10.480 28.584 1.00 35.06 216 GLN A CA 1
ATOM 1731 C C . GLN A 1 216 ? -1.947 -10.183 29.972 1.00 35.06 216 GLN A C 1
ATOM 1733 O O . GLN A 1 216 ? -1.481 -9.201 30.593 1.00 35.06 216 GLN A O 1
#

Foldseek 3Di:
DPPPPPCPCVDPVNVLCCCQPNPDNPDAFDDPDDDLDQDPCCVPQVVVVVVLVCLVVQPDCPHLVNVVCVVVCPCSVVVVVVCCVADLDQVHVCLVPDPCHPCVVVSNVVCCVPPDDPVCVQLQNVCVNRVQWDQDCVDLQRIDGPDNPRRVCSVVVSVVSSVVVVVVVVSCCVVDVDLVSLVVSVVVSVPDVLVVVPPPDCSDDRPPVSVVPDDD

Sequence (216 aa):
MSVGDRFAWLRDHEFARQTVAGVNPVSIELLKGLPIFMTRRMRIHACAEPYIIATHRQLSCMHPIYKLLHPHMRYTLQVNDFSRKTFISADGIVEALDSAGTYGVELSSTAYKNLWQLDMEALPADLVRRGMAVEDPTAPCGVKLVIEEYYPSAADGLLIWSAIKELVESYVEHYYSEPKSVMLYVDKTRDTPIRKMNLGGQTLFLKRTYRTYLPQ

Secondary structure (DSSP, 8-state):
--TT-TTGGGSHHHHHHHHHHSSS--------S------HHIIIIIHHHHHHHHHHHHS-TTSHHHHHHGGGGTTHHHHHHHHHHHTSSTTSHHHHHSTTGGGHHHHHHHHHHHH--GGG-SHHHHHHHTTSEEE-TTSTTSEEESSSSS-HHHHHHHHHHHHHHHHHHHHHHHH--SHHHHHHHHHHTTTSGGGG--SSS---TTTTGGGSSS--

Nearest PDB structures (foldseek):
  8qdr-assembly1_B  TM=9.712E-01  e=3.264E-09  Vitis vinifera
  8qdr-assembly1_A  TM=9.720E-01  e=4.476E-09  Vitis vinifera
  8qdq-assembly1_B  TM=9.766E-01  e=8.414E-09  Vitis vinifera
  8i6y-assembly2_B  TM=9.607E-01  e=1.297E-07  Arabidopsis thaliana
  8qdq-assembly1_A  TM=8.044E-01  e=1.582E-08  Vitis vinifera

Mean predicted aligned error: 10.83 Å

Radius of gyration: 20.62 Å; Cα contacts (8 Å, |Δi|>4): 153; chains: 1; bounding box: 49×48×54 Å

Organism: Solanum verrucosum (NCBI:txid315347)